Protein AF-A0A967X070-F1 (afdb_monomer)

Mean predicted aligned error: 6.68 Å

Structure (mmCIF, N/CA/C/O backbone):
data_AF-A0A967X070-F1
#
_entry.id   AF-A0A967X070-F1
#
loop_
_atom_site.group_PDB
_atom_site.id
_atom_site.type_symbol
_atom_site.label_atom_id
_atom_site.label_alt_id
_atom_site.label_comp_id
_atom_site.label_asym_id
_atom_site.label_entity_id
_atom_site.label_seq_id
_atom_site.pdbx_PDB_ins_code
_atom_site.Cartn_x
_atom_site.Cartn_y
_atom_site.Cartn_z
_atom_site.occupancy
_atom_site.B_iso_or_equiv
_atom_site.auth_seq_id
_atom_site.auth_comp_id
_atom_site.auth_asym_id
_atom_site.auth_atom_id
_atom_site.pdbx_PDB_model_num
ATOM 1 N N . ARG A 1 1 ? 25.828 -14.343 7.510 1.00 71.69 1 ARG A N 1
ATOM 2 C CA . ARG A 1 1 ? 26.101 -13.332 8.565 1.00 71.69 1 ARG A CA 1
ATOM 3 C C . ARG A 1 1 ? 25.002 -12.279 8.487 1.00 71.69 1 ARG A C 1
ATOM 5 O O . ARG A 1 1 ? 24.742 -11.815 7.386 1.00 71.69 1 ARG A O 1
ATOM 12 N N . PHE A 1 2 ? 24.327 -11.962 9.593 1.00 73.06 2 PHE A N 1
ATOM 13 C CA . PHE A 1 2 ? 23.316 -10.899 9.627 1.00 73.06 2 PHE A CA 1
ATOM 14 C C . PHE A 1 2 ? 24.009 -9.535 9.532 1.00 73.06 2 PHE A C 1
ATOM 16 O O . PHE A 1 2 ? 24.945 -9.275 10.285 1.00 73.06 2 PHE A O 1
ATOM 23 N N . VAL A 1 3 ? 23.577 -8.695 8.590 1.00 82.00 3 VAL A N 1
ATOM 24 C CA . VAL A 1 3 ? 24.086 -7.329 8.420 1.00 82.00 3 VAL A CA 1
ATOM 25 C C . VAL A 1 3 ? 22.928 -6.373 8.726 1.00 82.00 3 VAL A C 1
ATOM 27 O O . VAL A 1 3 ? 22.071 -6.176 7.858 1.00 82.00 3 VAL A O 1
ATOM 30 N N . PRO A 1 4 ? 22.857 -5.805 9.946 1.00 74.19 4 PRO A N 1
ATOM 31 C CA . PRO A 1 4 ? 21.692 -5.048 10.415 1.00 74.19 4 PRO A CA 1
ATOM 32 C C . PRO A 1 4 ? 21.379 -3.802 9.579 1.00 74.19 4 PRO A C 1
ATOM 34 O O . PRO A 1 4 ? 20.219 -3.405 9.499 1.00 74.19 4 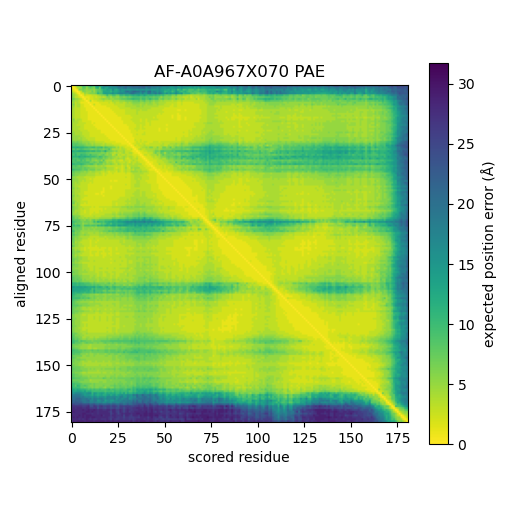PRO A O 1
ATOM 37 N N . ALA A 1 5 ? 22.387 -3.224 8.925 1.00 80.81 5 ALA A N 1
ATOM 38 C CA . ALA A 1 5 ? 22.253 -2.061 8.050 1.00 80.81 5 ALA A CA 1
ATOM 39 C C . ALA A 1 5 ? 22.157 -2.421 6.553 1.00 80.81 5 ALA A C 1
ATOM 41 O O . ALA A 1 5 ? 22.247 -1.541 5.702 1.00 80.81 5 ALA A O 1
ATOM 42 N N . SER A 1 6 ? 22.007 -3.706 6.205 1.00 87.38 6 SER A N 1
ATOM 43 C CA . SER A 1 6 ? 21.732 -4.080 4.812 1.00 87.38 6 SER A CA 1
ATOM 44 C C . SER A 1 6 ? 20.372 -3.526 4.376 1.00 87.38 6 SER A C 1
ATOM 46 O O . SER A 1 6 ? 19.473 -3.460 5.221 1.00 87.38 6 SER A O 1
ATOM 48 N N . PRO A 1 7 ? 20.180 -3.191 3.082 1.00 84.56 7 PRO A N 1
ATOM 49 C CA . PRO A 1 7 ? 18.892 -2.733 2.573 1.00 84.56 7 PRO A CA 1
ATOM 50 C C . PRO A 1 7 ? 17.761 -3.643 3.050 1.00 84.56 7 PRO A C 1
ATOM 52 O O . PRO A 1 7 ? 16.897 -3.195 3.791 1.00 84.56 7 PRO A O 1
ATOM 55 N N . MET A 1 8 ? 17.875 -4.952 2.802 1.00 87.69 8 MET A N 1
ATOM 56 C CA . MET A 1 8 ? 16.882 -5.953 3.205 1.00 87.69 8 MET A CA 1
ATOM 57 C C . MET A 1 8 ? 16.548 -5.941 4.711 1.00 87.69 8 MET A C 1
ATOM 59 O O . MET A 1 8 ? 15.384 -6.097 5.072 1.00 87.69 8 MET A O 1
ATOM 63 N N . SER A 1 9 ? 17.531 -5.715 5.592 1.00 90.56 9 SER A N 1
ATOM 64 C CA . SER A 1 9 ? 17.307 -5.602 7.042 1.00 90.56 9 SER A CA 1
ATOM 65 C C . SER A 1 9 ? 16.535 -4.330 7.417 1.00 90.56 9 SER A C 1
ATOM 67 O O . SER A 1 9 ? 15.669 -4.383 8.290 1.00 90.56 9 SER A O 1
ATOM 69 N N . LEU A 1 10 ? 16.774 -3.202 6.734 1.00 90.75 10 LEU A N 1
ATOM 70 C CA . LEU A 1 10 ? 16.017 -1.959 6.953 1.00 90.75 10 LEU A CA 1
ATOM 71 C C . LEU A 1 10 ? 14.523 -2.158 6.689 1.00 90.75 10 LEU A C 1
ATOM 73 O O . LEU A 1 10 ? 13.701 -1.731 7.499 1.00 90.75 10 LEU A O 1
ATOM 77 N N . GLY A 1 11 ? 14.175 -2.866 5.611 1.00 91.19 11 GLY A N 1
ATOM 78 C CA . GLY A 1 11 ? 12.788 -3.230 5.316 1.00 91.19 11 GLY A CA 1
ATOM 79 C C . GLY A 1 11 ? 12.117 -3.984 6.460 1.00 91.19 11 GLY A C 1
ATOM 80 O O . GLY A 1 11 ? 11.010 -3.639 6.866 1.00 91.19 11 GLY A O 1
ATOM 81 N N . THR A 1 12 ? 12.816 -4.966 7.032 1.00 92.56 12 THR A N 1
ATOM 82 C CA . THR A 1 12 ? 12.330 -5.743 8.179 1.00 92.56 12 THR A CA 1
ATOM 83 C C . THR A 1 12 ? 12.098 -4.868 9.408 1.00 92.56 12 THR A C 1
ATOM 85 O O . THR A 1 12 ? 11.055 -4.988 10.047 1.00 92.56 12 THR A O 1
ATOM 88 N N . TRP A 1 13 ? 13.018 -3.954 9.731 1.00 93.56 13 TRP A N 1
ATOM 89 C CA . TRP A 1 13 ? 12.842 -3.032 10.860 1.00 93.56 13 TRP A CA 1
ATOM 90 C C . TRP A 1 13 ? 11.633 -2.117 10.676 1.00 93.56 13 TRP A C 1
ATOM 92 O O . TRP A 1 13 ? 10.820 -1.993 11.593 1.00 93.56 13 TRP A O 1
ATOM 102 N N . ILE A 1 14 ? 11.479 -1.526 9.487 1.00 94.31 14 ILE A N 1
ATOM 103 C CA . ILE A 1 14 ? 10.324 -0.678 9.161 1.00 94.31 14 ILE A CA 1
ATOM 104 C C . ILE A 1 14 ? 9.029 -1.485 9.314 1.00 94.31 14 ILE A C 1
ATOM 106 O O . ILE A 1 14 ? 8.092 -1.018 9.959 1.00 94.31 14 ILE A O 1
ATOM 110 N N . LEU A 1 15 ? 8.992 -2.710 8.781 1.00 94.44 15 LEU A N 1
ATOM 111 C CA . LEU A 1 15 ? 7.817 -3.580 8.814 1.00 94.44 15 LEU A CA 1
ATOM 112 C C . LEU A 1 15 ? 7.446 -3.997 10.243 1.00 94.44 15 LEU A C 1
ATOM 114 O O . LEU A 1 15 ? 6.273 -3.933 10.601 1.00 94.44 15 LEU A O 1
ATOM 118 N N . ILE A 1 16 ? 8.419 -4.366 11.082 1.00 95.69 16 ILE A N 1
ATOM 119 C CA . ILE A 1 16 ? 8.174 -4.738 12.486 1.00 95.69 16 ILE A CA 1
ATOM 120 C C . ILE A 1 16 ? 7.581 -3.559 13.260 1.00 95.69 16 ILE A C 1
ATOM 122 O O . ILE A 1 16 ? 6.553 -3.710 13.923 1.00 95.69 16 ILE A O 1
ATOM 126 N N . VAL A 1 17 ? 8.194 -2.376 13.162 1.00 95.75 17 VAL A N 1
ATOM 127 C CA . VAL A 1 17 ? 7.711 -1.184 13.878 1.00 95.75 17 VAL A CA 1
ATOM 128 C C . VAL A 1 17 ? 6.332 -0.771 13.363 1.00 95.75 17 VAL A C 1
ATOM 130 O O . VAL A 1 17 ? 5.453 -0.431 14.160 1.00 95.75 17 VAL A O 1
ATOM 133 N N . TRP A 1 18 ? 6.109 -0.855 12.049 1.00 96.50 18 TRP A N 1
ATOM 134 C CA . TRP A 1 18 ? 4.807 -0.611 11.433 1.00 96.50 18 TRP A CA 1
ATOM 135 C C . TRP A 1 18 ? 3.741 -1.584 11.951 1.00 96.50 18 TRP A C 1
ATOM 137 O O . TRP A 1 18 ? 2.681 -1.144 12.390 1.00 96.50 18 TRP A O 1
ATOM 147 N N . ALA A 1 19 ? 4.032 -2.887 11.990 1.00 96.50 19 ALA A N 1
ATOM 148 C CA . ALA A 1 19 ? 3.090 -3.915 12.430 1.00 96.50 19 ALA A CA 1
ATOM 149 C C . ALA A 1 19 ? 2.714 -3.759 13.910 1.00 96.50 19 ALA A C 1
ATOM 151 O O . ALA A 1 19 ? 1.531 -3.786 14.254 1.00 96.50 19 ALA A O 1
ATOM 152 N N . ILE A 1 20 ? 3.700 -3.527 14.784 1.00 95.88 20 ILE A N 1
ATOM 153 C CA . ILE A 1 20 ? 3.457 -3.266 16.211 1.00 95.88 20 ILE A CA 1
ATOM 154 C C . ILE A 1 20 ? 2.589 -2.014 16.379 1.00 95.88 20 ILE A C 1
ATOM 156 O O . ILE A 1 20 ? 1.612 -2.032 17.128 1.00 95.88 20 ILE A O 1
ATOM 160 N N . SER A 1 21 ? 2.903 -0.944 15.643 1.00 95.12 21 SER A N 1
ATOM 161 C CA . SER A 1 21 ? 2.141 0.308 15.685 1.00 95.12 21 SER A CA 1
ATOM 162 C C . SER A 1 21 ? 0.703 0.126 15.187 1.00 95.12 21 SER A C 1
ATOM 164 O O . SER A 1 21 ? -0.221 0.681 15.779 1.00 95.12 21 SER A O 1
ATOM 166 N N . ALA A 1 22 ? 0.490 -0.683 14.143 1.00 95.50 22 ALA A N 1
ATOM 167 C CA . ALA A 1 22 ? -0.834 -1.000 13.615 1.00 95.50 22 ALA A CA 1
ATOM 168 C C . ALA A 1 22 ? -1.678 -1.776 14.637 1.00 95.50 22 ALA A C 1
ATOM 170 O O . ALA A 1 22 ? -2.817 -1.394 14.911 1.00 95.50 22 ALA A O 1
ATOM 171 N N . VAL A 1 23 ? -1.108 -2.815 15.259 1.00 95.69 23 VAL A N 1
ATOM 172 C CA . VAL A 1 23 ? -1.782 -3.594 16.312 1.00 95.69 23 VAL A CA 1
ATOM 173 C C . VAL A 1 23 ? -2.115 -2.711 17.513 1.00 95.69 23 VAL A C 1
ATOM 175 O O . VAL A 1 23 ? -3.239 -2.755 18.015 1.00 95.69 23 VAL A O 1
ATOM 178 N N . ALA A 1 24 ? -1.182 -1.861 17.943 1.00 94.56 24 ALA A N 1
ATOM 179 C CA . ALA A 1 24 ? -1.418 -0.913 19.026 1.00 94.56 24 ALA A CA 1
ATOM 180 C C . ALA A 1 24 ? -2.546 0.075 18.684 1.00 94.56 24 ALA A C 1
ATOM 182 O O . ALA A 1 24 ? -3.419 0.320 19.516 1.00 94.56 24 ALA A O 1
ATOM 183 N N . LEU A 1 25 ? -2.596 0.594 17.453 1.00 95.25 25 LEU A N 1
ATOM 184 C CA . LEU A 1 25 ? -3.659 1.502 17.016 1.00 95.25 25 LEU A CA 1
ATOM 185 C C . LEU A 1 25 ? -5.035 0.818 17.016 1.00 95.25 25 LEU A C 1
ATOM 187 O O . LEU A 1 25 ? -6.015 1.418 17.464 1.00 95.25 25 LEU A O 1
ATOM 191 N N . ILE A 1 26 ? -5.106 -0.440 16.569 1.00 94.50 26 ILE A N 1
ATOM 192 C CA . ILE A 1 26 ? -6.330 -1.254 16.618 1.00 94.50 26 ILE A CA 1
ATOM 193 C C . ILE A 1 26 ? -6.759 -1.486 18.073 1.00 94.50 26 ILE A C 1
ATOM 195 O O . ILE A 1 26 ? -7.928 -1.291 18.403 1.00 94.50 26 ILE A O 1
ATOM 199 N N . ALA A 1 27 ? -5.827 -1.836 18.963 1.00 93.69 27 ALA A N 1
ATOM 200 C CA . ALA A 1 27 ? -6.116 -2.036 20.382 1.00 93.69 27 ALA A CA 1
ATOM 201 C C . ALA A 1 27 ? -6.645 -0.755 21.053 1.00 93.69 27 ALA A C 1
ATOM 203 O O . ALA A 1 27 ? -7.615 -0.810 21.810 1.00 93.69 27 ALA A O 1
ATOM 204 N N . LEU A 1 28 ? -6.071 0.412 20.731 1.00 93.88 28 LEU A N 1
ATOM 205 C CA . LEU A 1 28 ? -6.563 1.709 21.211 1.00 93.88 28 LEU A CA 1
ATOM 206 C C . LEU A 1 28 ? -7.955 2.041 20.657 1.00 93.88 28 LEU A C 1
ATOM 208 O O . LEU A 1 28 ? -8.794 2.561 21.390 1.00 93.88 28 LEU A O 1
ATOM 212 N N . TRP A 1 29 ? -8.230 1.714 19.391 1.00 93.31 29 TRP A N 1
ATOM 213 C CA . TRP A 1 29 ? -9.564 1.874 18.802 1.00 93.31 29 TRP A CA 1
ATOM 214 C C . TRP A 1 29 ? -10.613 0.977 19.485 1.00 93.31 29 TRP A C 1
ATOM 216 O O . TRP A 1 29 ? -11.728 1.426 19.757 1.00 93.31 29 TRP A O 1
ATOM 226 N N . LEU A 1 30 ? -10.256 -0.264 19.837 1.00 93.00 30 LEU A N 1
ATOM 227 C CA . LEU A 1 30 ? -11.126 -1.177 20.592 1.00 93.00 30 LEU A CA 1
ATOM 228 C C . LEU A 1 30 ? -11.352 -0.705 22.037 1.00 93.00 30 LEU A C 1
ATOM 230 O O . LEU A 1 30 ? -12.468 -0.812 22.551 1.00 93.00 30 LEU A O 1
ATOM 234 N N . ALA A 1 31 ? -10.321 -0.147 22.678 1.00 91.44 31 ALA A N 1
ATOM 235 C CA . ALA A 1 31 ? -10.423 0.454 24.009 1.00 91.44 31 ALA A CA 1
ATOM 236 C C . ALA A 1 31 ? -11.392 1.646 24.023 1.00 91.44 31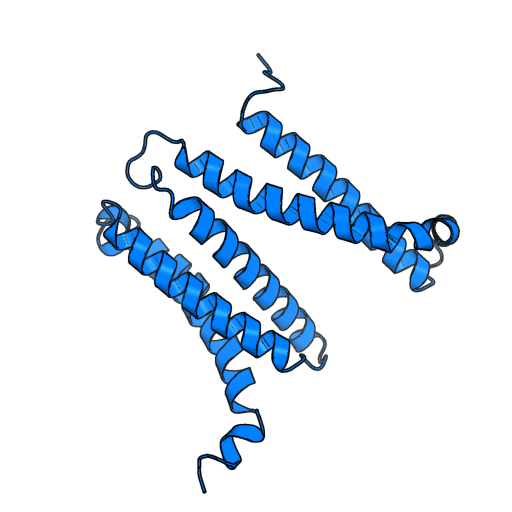 ALA A C 1
ATOM 238 O O . ALA A 1 31 ? -12.228 1.769 24.921 1.00 91.44 31 ALA A O 1
ATOM 239 N N . GLU A 1 32 ? -11.306 2.509 23.008 1.00 90.62 32 GLU A N 1
ATOM 240 C CA . GLU A 1 32 ? -12.211 3.645 22.817 1.00 90.62 32 GLU A CA 1
ATOM 241 C C . GLU A 1 32 ? -13.653 3.186 22.557 1.00 90.62 32 GLU A C 1
ATOM 243 O O . GLU A 1 32 ? -14.587 3.747 23.128 1.00 90.62 32 GLU A O 1
ATOM 248 N N . SER A 1 33 ? -13.824 2.105 21.789 1.00 89.75 33 SER A N 1
ATOM 249 C CA . SER A 1 33 ? -15.126 1.495 21.476 1.00 89.75 33 SER A CA 1
ATOM 250 C C . SER A 1 33 ? -15.788 0.780 22.668 1.00 89.75 33 SER A C 1
ATOM 252 O O . SER A 1 33 ? -16.916 0.309 22.551 1.00 89.75 33 SER A O 1
ATOM 254 N N . GLY A 1 34 ? -15.114 0.695 23.823 1.00 88.06 34 GLY A N 1
ATOM 255 C CA . GLY A 1 34 ? -15.682 0.171 25.070 1.00 88.06 34 GLY A CA 1
ATOM 256 C C . GLY A 1 34 ? -15.536 -1.340 25.282 1.00 88.06 34 GLY A C 1
ATOM 257 O O . GLY A 1 34 ? -16.174 -1.887 26.184 1.00 88.06 34 GLY A O 1
ATOM 258 N N . VAL A 1 35 ? -14.691 -2.024 24.502 1.00 89.25 35 VAL A N 1
ATOM 259 C CA . VAL A 1 35 ? -14.473 -3.475 24.634 1.00 89.25 35 VAL A CA 1
ATOM 260 C C . VAL A 1 35 ? -13.832 -3.799 26.000 1.00 89.25 35 VAL A C 1
ATOM 262 O O . VAL A 1 35 ? -12.767 -3.257 26.308 1.00 89.25 35 VAL A O 1
ATOM 265 N N . PRO A 1 36 ? -14.418 -4.694 26.830 1.00 86.69 36 PRO A N 1
ATOM 266 C CA . PRO A 1 36 ? -13.996 -4.899 28.221 1.00 86.69 36 PRO A CA 1
ATOM 267 C C . PRO A 1 36 ? -12.525 -5.282 28.404 1.00 86.69 36 PRO A C 1
ATOM 269 O O . PRO A 1 36 ? -11.877 -4.776 29.317 1.00 86.69 36 PRO A O 1
ATOM 272 N N . VAL A 1 37 ? -11.998 -6.124 27.510 1.00 90.06 37 VAL A N 1
ATOM 273 C CA . VAL A 1 37 ? -10.610 -6.620 27.540 1.00 90.06 37 VAL A CA 1
ATOM 274 C C . VAL A 1 37 ? -9.588 -5.484 27.397 1.00 90.06 37 VAL A C 1
ATOM 276 O O . VAL A 1 37 ? -8.491 -5.570 27.939 1.00 90.06 37 VAL A O 1
ATOM 279 N N . PHE A 1 38 ? -9.952 -4.382 26.735 1.00 89.31 38 PHE A N 1
ATOM 280 C CA . PHE A 1 38 ? -9.043 -3.269 26.445 1.00 89.31 38 PHE A CA 1
ATOM 281 C C . PHE A 1 38 ? -9.248 -2.047 27.353 1.00 89.31 38 PHE A C 1
ATOM 283 O O . PHE A 1 38 ? -8.634 -1.004 27.129 1.00 89.31 38 PHE A O 1
ATOM 290 N N . LYS A 1 39 ? -10.062 -2.155 28.415 1.00 85.50 39 LYS A N 1
ATOM 291 C CA . LYS A 1 39 ? -10.344 -1.040 29.341 1.00 85.50 39 LYS A CA 1
ATOM 292 C C . LYS A 1 39 ? -9.083 -0.424 29.956 1.00 85.50 39 LYS A C 1
ATOM 294 O O . LYS A 1 39 ? -9.045 0.789 30.144 1.00 85.50 39 LYS A O 1
ATOM 299 N N . LEU A 1 40 ? -8.049 -1.227 30.221 1.00 88.31 40 LEU A N 1
ATOM 300 C CA . LEU A 1 40 ? -6.781 -0.748 30.786 1.00 88.31 40 LEU A CA 1
ATOM 301 C C . LEU A 1 40 ? -6.042 0.219 29.840 1.00 88.31 40 LEU A C 1
ATOM 303 O O . LEU A 1 40 ? -5.354 1.125 30.297 1.00 88.31 40 LEU A O 1
ATOM 307 N N . LEU A 1 41 ? -6.232 0.082 28.523 1.00 89.56 41 LEU A N 1
ATOM 308 C CA . LEU A 1 41 ? -5.590 0.931 27.515 1.00 89.56 41 LEU A CA 1
ATOM 309 C C . LEU A 1 41 ? -6.305 2.272 27.309 1.00 89.56 41 LEU A C 1
ATOM 311 O O . LEU A 1 41 ? -5.818 3.119 26.561 1.00 89.56 41 LEU A O 1
ATOM 315 N N . ARG A 1 42 ? -7.445 2.507 27.972 1.00 86.12 42 ARG A N 1
ATOM 316 C CA . ARG A 1 42 ? -8.245 3.727 27.784 1.00 86.12 42 ARG A CA 1
ATOM 317 C C . ARG A 1 42 ? -7.472 5.001 28.144 1.00 86.12 42 ARG A C 1
ATOM 319 O O . ARG A 1 42 ? -7.656 6.023 27.494 1.00 86.12 42 ARG A O 1
ATOM 326 N N . GLY A 1 43 ? -6.559 4.920 29.116 1.00 88.69 43 GLY A N 1
ATOM 327 C CA . GLY A 1 43 ? -5.661 6.025 29.477 1.00 88.69 43 GLY A CA 1
ATOM 328 C C . GLY A 1 43 ? -4.664 6.411 28.375 1.00 88.69 43 GLY A C 1
ATOM 329 O O . GLY A 1 43 ? -4.165 7.531 28.373 1.00 88.69 43 GLY A O 1
ATOM 330 N N . LEU A 1 44 ? -4.409 5.522 27.409 1.00 90.44 44 LEU A N 1
ATOM 331 C CA . LEU A 1 44 ? -3.487 5.739 26.288 1.00 90.44 44 LEU A CA 1
ATOM 332 C C . LEU A 1 44 ? -4.191 6.223 25.009 1.00 90.44 44 LEU A C 1
ATOM 334 O O . LEU A 1 44 ? -3.526 6.540 24.023 1.00 90.44 44 LEU A O 1
ATOM 338 N N . VAL A 1 45 ? -5.524 6.342 25.013 1.00 88.50 45 VAL A N 1
ATOM 339 C CA . VAL A 1 45 ? -6.308 6.873 23.881 1.00 88.50 45 VAL A CA 1
ATOM 340 C C . VAL A 1 45 ? -5.821 8.251 23.396 1.00 88.50 45 VAL A C 1
ATOM 342 O O . VAL A 1 45 ? -5.791 8.443 22.180 1.00 88.50 45 VAL A O 1
ATOM 345 N N . PRO A 1 46 ? -5.346 9.189 24.247 1.00 91.50 46 PRO A N 1
ATOM 346 C CA . PRO A 1 46 ? -4.785 10.456 23.766 1.00 91.50 46 PRO A CA 1
ATOM 347 C C . PRO A 1 46 ? -3.588 10.289 22.811 1.00 91.50 46 PRO A C 1
ATOM 349 O O . PRO A 1 46 ? -3.401 11.098 21.902 1.00 91.50 46 PRO A O 1
ATOM 352 N N . VAL A 1 47 ? -2.808 9.210 22.959 1.00 92.44 47 VAL A N 1
ATOM 353 C CA . VAL A 1 47 ? -1.628 8.912 22.122 1.00 92.44 47 VAL A CA 1
ATOM 354 C C . VAL A 1 47 ? -2.027 8.389 20.738 1.00 92.44 47 VAL A C 1
ATOM 356 O O . VAL A 1 47 ? -1.245 8.485 19.792 1.00 92.44 47 VAL A O 1
ATOM 359 N N . LYS A 1 48 ? -3.267 7.907 20.568 1.00 92.88 48 LYS A N 1
ATOM 360 C CA . LYS A 1 48 ? -3.789 7.342 19.311 1.00 92.88 48 LYS A CA 1
ATOM 361 C C . LYS A 1 48 ? -3.528 8.244 18.104 1.00 92.88 48 LYS A C 1
ATOM 363 O O . LYS A 1 48 ? -3.158 7.747 17.046 1.00 92.88 48 LYS A O 1
ATOM 368 N N . ARG A 1 49 ? -3.691 9.567 18.249 1.00 93.12 49 ARG A N 1
ATOM 369 C CA . ARG A 1 49 ? -3.471 10.521 17.147 1.00 93.12 49 ARG A CA 1
ATOM 370 C C . ARG A 1 49 ? -2.005 10.582 16.721 1.00 93.12 49 ARG A C 1
ATOM 372 O O . ARG A 1 49 ? -1.728 10.608 15.528 1.00 93.12 49 ARG A O 1
ATOM 379 N N . VAL A 1 50 ? -1.081 10.591 17.680 1.00 94.38 50 VAL A N 1
ATOM 380 C CA . VAL A 1 50 ? 0.364 10.579 17.404 1.00 94.38 50 VAL A CA 1
ATOM 381 C C . VAL A 1 50 ? 0.752 9.257 16.747 1.00 94.38 50 VAL A C 1
ATOM 383 O O . VAL A 1 50 ? 1.418 9.254 15.716 1.00 94.38 50 VAL A O 1
ATOM 386 N N . LEU A 1 51 ? 0.255 8.140 17.284 1.00 94.88 51 LEU A N 1
ATOM 387 C CA . LEU A 1 51 ? 0.501 6.811 16.732 1.00 94.88 51 LEU A CA 1
ATOM 388 C C . LEU A 1 51 ? -0.031 6.667 15.298 1.00 94.88 51 LEU A C 1
ATOM 390 O O . LEU A 1 51 ? 0.641 6.076 14.461 1.00 94.88 51 LEU A O 1
ATOM 394 N N . ALA A 1 52 ? -1.194 7.247 14.990 1.00 95.50 52 ALA A N 1
ATOM 395 C CA . ALA A 1 52 ? -1.748 7.251 13.637 1.00 95.50 52 ALA A CA 1
ATOM 396 C C . ALA A 1 52 ? -0.844 7.995 12.638 1.00 95.50 52 ALA A C 1
ATOM 398 O O . ALA A 1 52 ? -0.644 7.514 11.526 1.00 95.50 52 ALA A O 1
ATOM 399 N N . TRP A 1 53 ? -0.254 9.129 13.035 1.00 96.00 53 TRP A N 1
ATOM 400 C CA . TRP A 1 53 ? 0.709 9.849 12.194 1.00 96.00 53 TRP A CA 1
ATOM 401 C C . TRP A 1 53 ? 2.009 9.074 11.998 1.00 96.00 53 TRP A C 1
ATOM 403 O O . TRP A 1 53 ? 2.508 8.998 10.877 1.00 96.00 53 TRP A O 1
ATOM 413 N N . ILE A 1 54 ? 2.528 8.454 13.060 1.00 94.06 54 ILE A N 1
ATOM 414 C CA . ILE A 1 54 ? 3.699 7.572 12.967 1.00 94.06 54 ILE A CA 1
ATOM 415 C C . ILE A 1 54 ? 3.412 6.430 11.988 1.00 94.06 54 ILE A C 1
ATOM 417 O O . ILE A 1 54 ? 4.206 6.173 11.088 1.00 94.06 54 ILE A O 1
ATOM 421 N N . LEU A 1 55 ? 2.252 5.784 12.114 1.00 95.75 55 LEU A N 1
ATOM 422 C CA . LEU A 1 55 ? 1.856 4.687 11.240 1.00 95.75 55 LEU A CA 1
ATOM 423 C C . LEU A 1 55 ? 1.670 5.138 9.789 1.00 95.75 55 LEU A C 1
ATOM 425 O O . LEU A 1 55 ? 2.043 4.407 8.874 1.00 95.75 55 LEU A O 1
ATOM 429 N N . PHE A 1 56 ? 1.136 6.337 9.562 1.00 95.62 56 PHE A N 1
ATOM 430 C CA . PHE A 1 56 ? 1.037 6.923 8.227 1.00 95.62 56 PHE A CA 1
ATOM 431 C C . PHE A 1 56 ? 2.425 7.099 7.592 1.00 95.62 56 PHE A C 1
ATOM 433 O O . PHE A 1 56 ? 2.652 6.627 6.478 1.00 95.62 56 PHE A O 1
ATOM 440 N N . LEU A 1 57 ? 3.375 7.693 8.322 1.00 96.12 57 LEU A N 1
ATOM 441 C CA . LEU A 1 57 ? 4.750 7.874 7.844 1.00 96.12 57 LEU A CA 1
ATOM 442 C C . LEU A 1 57 ? 5.450 6.534 7.591 1.00 96.12 57 LEU A C 1
ATOM 444 O O . LEU A 1 57 ? 6.089 6.360 6.555 1.00 96.12 57 LEU A O 1
ATOM 448 N N . LEU A 1 58 ? 5.289 5.567 8.498 1.00 95.69 58 LEU A N 1
ATOM 449 C CA . LEU A 1 58 ? 5.843 4.223 8.332 1.00 95.69 58 LEU A CA 1
ATOM 450 C C . LEU A 1 58 ? 5.221 3.489 7.141 1.00 95.69 58 LEU A C 1
ATOM 452 O O . LEU A 1 58 ? 5.944 2.807 6.425 1.00 95.69 58 LEU A O 1
ATOM 456 N N . SER A 1 59 ? 3.917 3.653 6.894 1.00 95.44 59 SER A N 1
ATOM 457 C CA . SER A 1 59 ? 3.245 3.088 5.715 1.00 95.44 59 SER A CA 1
ATOM 458 C C . SER A 1 59 ? 3.861 3.636 4.432 1.00 95.44 59 SER A C 1
ATOM 460 O O . SER A 1 59 ? 4.246 2.857 3.565 1.00 95.44 59 SER A O 1
ATOM 462 N N . ALA A 1 60 ? 4.007 4.963 4.337 1.00 95.06 60 ALA A N 1
ATOM 463 C CA . ALA A 1 60 ? 4.602 5.625 3.177 1.00 95.06 60 ALA A CA 1
ATOM 464 C C . ALA A 1 60 ? 6.054 5.177 2.949 1.00 95.06 60 ALA A C 1
ATOM 466 O O . ALA A 1 60 ? 6.447 4.880 1.817 1.00 95.06 60 ALA A O 1
ATOM 467 N N . LEU A 1 61 ? 6.836 5.067 4.027 1.00 94.56 61 LEU A N 1
ATOM 468 C CA . LEU A 1 61 ? 8.208 4.580 3.961 1.00 94.56 61 LEU A CA 1
ATOM 469 C C . LEU A 1 61 ? 8.261 3.117 3.506 1.00 94.56 61 LEU A C 1
ATOM 471 O O . LEU A 1 61 ? 9.057 2.797 2.633 1.00 94.56 61 LEU A O 1
ATOM 475 N N . LEU A 1 62 ? 7.403 2.247 4.046 1.00 94.69 62 LEU A N 1
ATOM 476 C CA . LEU A 1 62 ? 7.382 0.813 3.750 1.00 94.69 62 LEU A CA 1
ATOM 477 C C . LEU A 1 62 ? 7.027 0.521 2.284 1.00 94.69 62 LEU A C 1
ATOM 479 O O . LEU A 1 62 ? 7.737 -0.243 1.623 1.00 94.69 62 LEU A O 1
ATOM 483 N N . ILE A 1 63 ? 5.965 1.142 1.757 1.00 94.25 63 ILE A N 1
ATOM 484 C CA . ILE A 1 63 ? 5.545 0.934 0.358 1.00 94.25 63 ILE A CA 1
ATOM 485 C C . ILE A 1 63 ? 6.602 1.461 -0.620 1.00 94.25 63 ILE A C 1
ATOM 487 O O . ILE A 1 63 ? 6.954 0.775 -1.579 1.00 94.25 63 ILE A O 1
ATOM 491 N N . THR A 1 64 ? 7.188 2.628 -0.326 1.00 94.25 64 THR A N 1
ATOM 492 C CA . THR A 1 64 ? 8.225 3.239 -1.169 1.00 94.25 64 THR A CA 1
ATOM 493 C C . THR A 1 64 ? 9.510 2.422 -1.122 1.00 94.25 64 THR A C 1
ATOM 495 O O . THR A 1 64 ? 10.079 2.102 -2.162 1.00 94.25 64 THR A O 1
ATOM 498 N N . TYR A 1 65 ? 9.947 2.028 0.078 1.00 94.12 65 TYR A N 1
ATOM 499 C CA . TYR A 1 65 ? 11.136 1.204 0.288 1.00 94.12 65 TYR A CA 1
ATOM 500 C C . TYR A 1 65 ? 11.056 -0.107 -0.501 1.00 94.12 65 TYR A C 1
ATOM 502 O O . TYR A 1 65 ? 12.043 -0.510 -1.109 1.00 94.12 65 TYR A O 1
ATOM 510 N N . THR A 1 66 ? 9.883 -0.745 -0.537 1.00 91.88 66 THR A N 1
ATOM 511 C CA . THR A 1 66 ? 9.686 -2.005 -1.268 1.00 91.88 66 THR A CA 1
ATOM 512 C C . THR A 1 66 ? 9.961 -1.831 -2.762 1.00 91.88 66 THR A C 1
ATOM 514 O O . THR A 1 66 ? 10.727 -2.601 -3.345 1.00 91.88 66 THR A O 1
ATOM 517 N N . GLY A 1 67 ? 9.406 -0.785 -3.378 1.00 92.25 67 GLY A N 1
ATOM 518 C CA . GLY A 1 67 ? 9.663 -0.498 -4.786 1.00 92.25 67 GLY A CA 1
ATOM 519 C C . GLY A 1 67 ? 11.099 -0.031 -5.052 1.00 92.25 67 GLY A C 1
ATOM 520 O O . GLY A 1 67 ? 11.704 -0.442 -6.041 1.00 92.25 67 GLY A O 1
ATOM 521 N N . VAL A 1 68 ? 11.693 0.759 -4.146 1.00 93.62 68 VAL A N 1
ATOM 522 C CA . VAL A 1 68 ? 13.104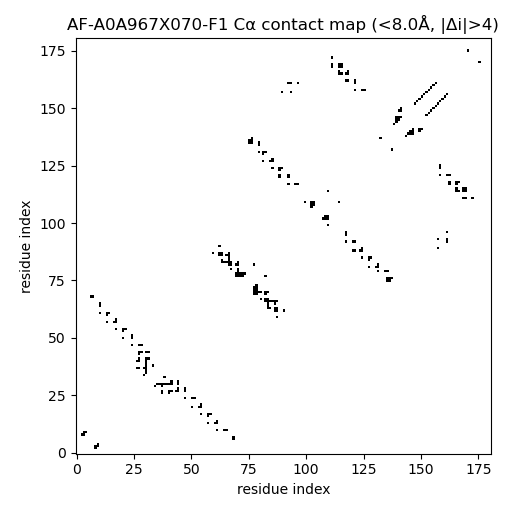 1.180 -4.250 1.00 93.62 68 VAL A CA 1
ATOM 523 C C . VAL A 1 68 ? 14.029 -0.028 -4.205 1.00 93.62 68 VAL A C 1
ATOM 525 O O . VAL A 1 68 ? 14.883 -0.165 -5.076 1.00 93.62 68 VAL A O 1
ATOM 528 N N . LEU A 1 69 ? 13.832 -0.942 -3.256 1.00 91.75 69 LEU A N 1
ATOM 529 C CA . LEU A 1 69 ? 14.637 -2.153 -3.132 1.00 91.75 69 LEU A CA 1
ATOM 530 C C . LEU A 1 69 ? 14.634 -2.959 -4.435 1.00 91.75 69 LEU A C 1
ATOM 532 O O . LEU A 1 69 ? 15.696 -3.336 -4.929 1.00 91.75 69 LEU A O 1
ATOM 536 N N . LEU A 1 70 ? 13.456 -3.164 -5.028 1.00 90.00 70 LEU A N 1
ATOM 537 C CA . LEU A 1 70 ? 13.331 -3.853 -6.311 1.00 90.00 70 LEU A CA 1
ATOM 538 C C . LEU A 1 70 ? 14.060 -3.103 -7.432 1.00 90.00 70 LEU A C 1
ATOM 540 O O . LEU A 1 70 ? 14.769 -3.740 -8.213 1.00 90.00 70 LEU A O 1
ATOM 544 N N . SER A 1 71 ? 13.977 -1.769 -7.454 1.00 90.94 71 SER A N 1
ATOM 545 C CA . SER A 1 71 ? 14.645 -0.944 -8.470 1.00 90.94 71 SER A CA 1
ATOM 546 C C . SER A 1 71 ? 16.172 -0.992 -8.445 1.00 90.94 71 SER A C 1
ATOM 548 O O . SER A 1 71 ? 16.817 -0.766 -9.466 1.00 90.94 71 SER A O 1
ATOM 550 N N . THR A 1 72 ? 16.766 -1.357 -7.306 1.00 88.75 72 THR A N 1
ATOM 551 C CA . THR A 1 72 ? 18.225 -1.530 -7.183 1.00 88.75 72 THR A CA 1
ATOM 552 C C . THR A 1 72 ? 18.746 -2.861 -7.736 1.00 88.75 72 THR A C 1
ATOM 554 O O . THR A 1 72 ? 19.953 -3.099 -7.745 1.00 88.75 72 THR A O 1
ATOM 557 N N . THR A 1 73 ? 17.862 -3.742 -8.210 1.00 85.31 73 THR A N 1
ATOM 558 C CA . THR A 1 73 ? 18.250 -5.044 -8.765 1.00 85.31 73 THR A CA 1
ATOM 559 C C . THR A 1 73 ? 18.834 -4.892 -10.172 1.00 85.31 73 THR A C 1
ATOM 561 O O . THR A 1 73 ? 18.323 -4.132 -10.986 1.00 85.31 73 THR A O 1
ATOM 564 N N . SER A 1 74 ? 19.843 -5.696 -10.521 1.00 82.12 74 SER A N 1
ATOM 565 C CA . SER A 1 74 ? 20.514 -5.674 -11.839 1.00 82.12 74 SER A CA 1
ATOM 566 C C . SER A 1 74 ? 19.684 -6.222 -13.011 1.00 82.12 74 SER A C 1
ATOM 568 O O . SER A 1 74 ? 20.210 -6.439 -14.098 1.00 82.12 74 SER A O 1
ATOM 570 N N . ARG A 1 75 ? 18.401 -6.524 -12.804 1.00 86.19 75 ARG A N 1
ATOM 571 C CA . ARG A 1 75 ? 17.513 -7.043 -13.848 1.00 86.19 75 ARG A CA 1
ATOM 572 C C . ARG A 1 75 ? 16.869 -5.860 -14.568 1.00 86.19 75 ARG A C 1
ATOM 574 O O . ARG A 1 75 ? 16.204 -5.057 -13.923 1.00 86.19 75 ARG A O 1
ATOM 581 N N . GLU A 1 76 ? 16.997 -5.804 -15.890 1.00 84.50 76 GLU A N 1
ATOM 582 C CA . GLU A 1 76 ? 16.557 -4.666 -16.720 1.00 84.50 76 GLU A CA 1
ATOM 583 C C . GLU A 1 76 ? 15.079 -4.289 -16.535 1.00 84.50 76 GLU A C 1
ATOM 585 O O . GLU A 1 76 ? 14.744 -3.112 -16.527 1.00 84.50 76 GLU A O 1
ATOM 590 N N . LEU A 1 77 ? 14.198 -5.271 -16.304 1.00 88.06 77 LEU A N 1
ATOM 591 C CA . LEU A 1 77 ? 12.774 -5.016 -16.047 1.00 88.06 77 LEU A CA 1
ATOM 592 C C . LEU A 1 77 ? 12.527 -4.227 -14.750 1.00 88.06 77 LEU A C 1
ATOM 594 O O . LEU A 1 77 ? 11.542 -3.505 -14.631 1.00 88.06 77 LEU A O 1
ATOM 598 N N . TRP A 1 78 ? 13.400 -4.405 -13.761 1.00 88.31 78 TRP A N 1
ATOM 599 C CA . TRP A 1 78 ? 13.221 -3.857 -12.422 1.00 88.31 78 TRP A CA 1
ATOM 600 C C . TRP A 1 78 ? 14.004 -2.559 -12.240 1.00 88.31 78 TRP A C 1
ATOM 602 O O . TRP A 1 78 ? 13.583 -1.717 -11.457 1.00 88.31 78 TRP A O 1
ATOM 612 N N . SER A 1 79 ? 15.094 -2.363 -12.989 1.00 90.00 79 SER A N 1
ATOM 613 C CA . SER A 1 79 ? 16.008 -1.220 -12.873 1.00 90.00 79 SER A CA 1
ATOM 614 C C . SER A 1 79 ? 15.443 0.073 -13.486 1.00 90.00 79 SER A C 1
ATOM 616 O O . SER A 1 79 ? 15.958 0.614 -14.460 1.00 90.00 79 SER A O 1
ATOM 618 N N . THR A 1 80 ? 14.346 0.577 -12.919 1.00 92.44 80 THR A N 1
ATOM 619 C CA . THR A 1 80 ? 13.703 1.830 -13.332 1.00 92.44 80 THR A CA 1
ATOM 620 C C . THR A 1 80 ? 13.121 2.586 -12.141 1.00 92.44 80 THR A C 1
ATOM 622 O O . THR A 1 80 ? 12.573 2.001 -11.205 1.00 92.44 80 THR A O 1
ATOM 625 N N . VAL A 1 81 ? 13.190 3.919 -12.198 1.00 91.38 81 VAL A N 1
ATOM 626 C CA . VAL A 1 81 ? 12.619 4.824 -11.183 1.00 91.38 81 VAL A CA 1
ATOM 627 C C . VAL A 1 81 ? 11.086 4.788 -11.148 1.00 91.38 81 VAL A C 1
ATOM 629 O O . VAL A 1 81 ? 10.471 5.199 -10.166 1.00 91.38 81 VAL A O 1
ATOM 632 N N . LEU A 1 82 ? 10.452 4.261 -12.198 1.00 94.38 82 LEU A N 1
ATOM 633 C CA . LEU A 1 82 ? 8.997 4.127 -12.274 1.00 94.38 82 LEU A CA 1
ATOM 634 C C . LEU A 1 82 ? 8.462 2.996 -11.388 1.00 94.38 82 LEU A C 1
ATOM 636 O O . LEU A 1 82 ? 7.290 3.012 -11.022 1.00 94.38 82 LEU A O 1
ATOM 640 N N . LEU A 1 83 ? 9.307 2.039 -10.996 1.00 93.06 83 LEU A N 1
ATOM 641 C CA . LEU A 1 83 ? 8.884 0.890 -10.200 1.00 93.06 83 LEU A CA 1
ATOM 642 C C . LEU A 1 83 ? 8.483 1.280 -8.761 1.00 93.06 83 LEU A C 1
ATOM 644 O O . LEU A 1 83 ? 7.399 0.880 -8.334 1.00 93.06 83 LEU A O 1
ATOM 648 N N . PRO A 1 84 ? 9.244 2.121 -8.029 1.00 94.75 84 PRO A N 1
ATOM 649 C CA . PRO A 1 84 ? 8.771 2.730 -6.784 1.00 94.75 84 PRO A CA 1
ATOM 650 C C . PRO A 1 84 ? 7.443 3.477 -6.921 1.00 94.75 84 PRO A C 1
ATOM 652 O O . PRO A 1 84 ? 6.576 3.334 -6.063 1.00 94.75 84 PRO A O 1
ATOM 655 N N . VAL A 1 85 ? 7.265 4.240 -8.004 1.00 95.62 85 VAL A N 1
ATOM 656 C CA . VAL A 1 85 ? 6.033 5.006 -8.256 1.00 95.62 85 VAL A CA 1
ATOM 657 C C . VAL A 1 85 ? 4.841 4.065 -8.421 1.00 95.62 85 VAL A C 1
ATOM 659 O O . VAL A 1 85 ? 3.815 4.259 -7.771 1.00 95.62 85 VAL A O 1
ATOM 662 N N . LEU A 1 86 ? 4.997 3.008 -9.222 1.00 94.69 86 LEU A N 1
ATOM 663 C CA . LEU A 1 86 ? 3.978 1.977 -9.404 1.00 94.69 86 LEU A CA 1
ATOM 664 C C . LEU A 1 86 ? 3.630 1.259 -8.102 1.00 94.69 86 LEU A C 1
ATOM 666 O O . LEU A 1 86 ? 2.454 1.083 -7.803 1.00 94.69 86 LEU A O 1
ATOM 670 N N . PHE A 1 87 ? 4.629 0.898 -7.294 1.00 94.25 87 PHE A N 1
ATOM 671 C CA . PHE A 1 87 ? 4.395 0.264 -5.995 1.00 94.25 87 PHE A CA 1
ATOM 672 C C . PHE A 1 87 ? 3.573 1.150 -5.055 1.00 94.25 87 PHE A C 1
ATOM 674 O O . PHE A 1 87 ? 2.676 0.655 -4.376 1.00 94.25 87 PHE A O 1
ATOM 681 N N . VAL A 1 88 ? 3.858 2.454 -5.023 1.00 95.88 88 VAL A N 1
ATOM 682 C CA . VAL A 1 88 ? 3.112 3.412 -4.197 1.00 95.88 88 VAL A CA 1
ATOM 683 C C . VAL A 1 88 ? 1.673 3.549 -4.689 1.00 95.88 88 VAL A C 1
ATOM 685 O O . VAL A 1 88 ? 0.750 3.415 -3.887 1.00 95.88 88 VAL A O 1
ATOM 688 N N . LEU A 1 89 ? 1.476 3.794 -5.989 1.00 95.25 89 LEU A N 1
ATOM 689 C CA . LEU A 1 89 ? 0.143 3.970 -6.573 1.00 95.25 89 LEU A CA 1
ATOM 690 C C . LEU A 1 89 ? -0.718 2.721 -6.367 1.00 95.25 89 LEU A C 1
ATOM 692 O O . LEU A 1 89 ? -1.808 2.826 -5.806 1.00 95.25 89 LEU A O 1
ATOM 696 N N . SER A 1 90 ? -0.167 1.548 -6.679 1.00 93.44 90 SER A N 1
ATOM 697 C CA . SER A 1 90 ? -0.870 0.270 -6.564 1.00 93.44 90 SER A CA 1
ATOM 698 C C . SER A 1 90 ? -1.207 -0.097 -5.119 1.00 93.44 90 SER A C 1
ATOM 700 O O . SER A 1 90 ? -2.316 -0.552 -4.824 1.00 93.44 90 SER A O 1
ATOM 702 N N . ALA A 1 91 ? -0.297 0.160 -4.169 1.00 93.88 91 ALA A N 1
ATOM 703 C CA . ALA A 1 91 ? -0.561 -0.084 -2.751 1.00 93.88 91 ALA A CA 1
ATOM 704 C C . ALA A 1 91 ? -1.693 0.807 -2.217 1.00 93.88 91 ALA A C 1
ATOM 706 O O . ALA A 1 91 ? -2.558 0.330 -1.475 1.00 93.88 91 ALA A O 1
ATOM 707 N N . ILE A 1 92 ? -1.709 2.090 -2.599 1.00 93.69 92 ILE A N 1
ATOM 708 C CA . ILE A 1 92 ? -2.773 3.016 -2.195 1.00 93.69 92 ILE A CA 1
ATOM 709 C C . ILE A 1 92 ? -4.091 2.613 -2.859 1.00 93.69 92 ILE A C 1
ATOM 711 O O . ILE A 1 92 ? -5.099 2.517 -2.153 1.00 93.69 92 ILE A O 1
ATOM 715 N N . SER A 1 93 ? -4.092 2.332 -4.167 1.00 91.25 93 SER A N 1
ATOM 716 C CA . SER A 1 93 ? -5.311 1.947 -4.880 1.00 91.25 93 SER A CA 1
ATOM 717 C C . SER A 1 93 ? -5.915 0.665 -4.309 1.00 91.25 93 SER A C 1
ATOM 719 O O . SER A 1 93 ? -7.076 0.651 -3.892 1.00 91.25 93 SER A O 1
ATOM 721 N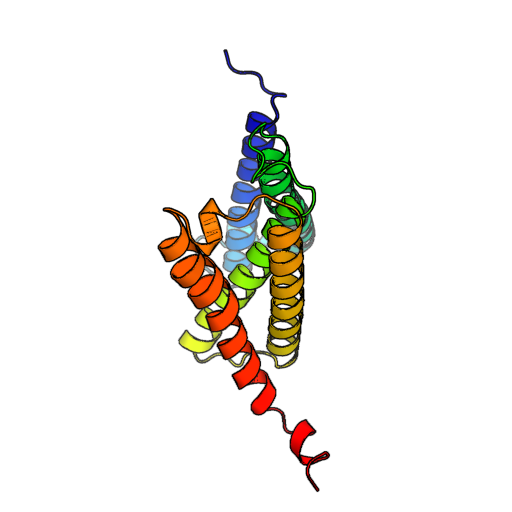 N . THR A 1 94 ? -5.103 -0.382 -4.139 1.00 89.44 94 THR A N 1
ATOM 722 C CA . THR A 1 94 ? -5.542 -1.657 -3.554 1.00 89.44 94 THR A CA 1
ATOM 723 C C . THR A 1 94 ? -6.076 -1.472 -2.131 1.00 89.44 94 THR A C 1
ATOM 725 O O . THR A 1 94 ? -7.126 -2.016 -1.783 1.00 89.44 94 THR A O 1
ATOM 728 N N . GLY A 1 95 ? -5.403 -0.671 -1.296 1.00 90.62 95 GLY A N 1
ATOM 729 C CA . GLY A 1 95 ? -5.858 -0.378 0.067 1.00 90.62 95 GLY A CA 1
ATOM 730 C C . GLY A 1 95 ? -7.194 0.374 0.106 1.00 90.62 95 GLY A C 1
ATOM 731 O O . GLY A 1 95 ? -8.071 0.070 0.926 1.00 90.62 95 GLY A O 1
ATOM 732 N N . MET A 1 96 ? -7.390 1.324 -0.811 1.00 88.94 96 MET A N 1
ATOM 733 C CA . MET A 1 96 ? -8.660 2.029 -0.973 1.00 88.94 96 MET A CA 1
ATOM 734 C C . MET A 1 96 ? -9.758 1.091 -1.471 1.00 88.94 96 MET A C 1
ATOM 736 O O . MET A 1 96 ? -10.823 1.041 -0.856 1.00 88.94 96 MET A O 1
ATOM 740 N N . ALA A 1 97 ? -9.498 0.307 -2.517 1.00 85.88 97 ALA A N 1
ATOM 741 C CA . ALA A 1 97 ? -10.433 -0.672 -3.061 1.00 85.88 97 ALA A CA 1
ATOM 742 C C . ALA A 1 97 ? -10.865 -1.692 -1.997 1.00 85.88 97 ALA A C 1
ATOM 744 O O . ALA A 1 97 ? -12.059 -1.942 -1.841 1.00 85.88 97 ALA A O 1
ATOM 745 N N . ALA A 1 98 ? -9.931 -2.204 -1.190 1.00 86.81 98 ALA A N 1
ATOM 746 C CA . ALA A 1 98 ? -10.233 -3.102 -0.076 1.00 86.81 98 ALA A CA 1
ATOM 747 C C . ALA A 1 98 ? -11.123 -2.432 0.985 1.00 86.81 98 ALA A C 1
ATOM 749 O O . ALA A 1 98 ? -12.103 -3.021 1.441 1.00 86.81 98 ALA A O 1
ATOM 750 N N . THR A 1 99 ? -10.837 -1.178 1.347 1.00 87.62 99 THR A N 1
ATOM 751 C CA . THR A 1 99 ? -11.651 -0.421 2.315 1.00 87.62 99 THR A CA 1
ATOM 752 C C . THR A 1 99 ? -13.067 -0.173 1.788 1.00 87.62 99 THR A C 1
ATOM 754 O O . THR A 1 99 ? -14.043 -0.321 2.526 1.00 87.62 99 THR A O 1
ATOM 757 N N . LEU A 1 100 ? -13.193 0.167 0.503 1.00 84.19 100 LEU A N 1
ATOM 758 C CA . LEU A 1 100 ? -14.470 0.348 -0.186 1.00 84.19 100 LEU A CA 1
ATOM 759 C C . LEU A 1 100 ? -15.259 -0.961 -0.267 1.00 84.19 100 LEU A C 1
ATOM 761 O O . LEU A 1 100 ? -16.460 -0.976 0.010 1.00 84.19 100 LEU A O 1
ATOM 765 N N . LEU A 1 101 ? -14.591 -2.066 -0.589 1.00 82.94 101 LEU A N 1
ATOM 766 C CA . LEU A 1 101 ? -15.195 -3.392 -0.634 1.00 82.94 101 LEU A CA 1
ATOM 767 C C . LEU A 1 101 ? -15.732 -3.793 0.744 1.00 82.94 101 LEU A C 1
ATOM 769 O O . LEU A 1 101 ? -16.897 -4.146 0.873 1.00 82.94 101 LEU A O 1
ATOM 773 N N . VAL A 1 102 ? -14.935 -3.657 1.804 1.00 88.00 102 VAL A N 1
ATOM 774 C CA . VAL A 1 102 ? -15.391 -3.970 3.168 1.00 88.00 102 VAL A CA 1
ATOM 775 C C . VAL A 1 102 ? -16.548 -3.061 3.589 1.00 88.00 102 VAL A C 1
ATOM 777 O O . VAL A 1 102 ? -17.533 -3.539 4.151 1.00 88.00 102 VAL A O 1
ATOM 780 N N . ALA A 1 103 ? -16.482 -1.759 3.295 1.00 86.56 103 ALA A N 1
ATOM 781 C CA . ALA A 1 103 ? -17.570 -0.834 3.607 1.00 86.56 103 ALA A CA 1
ATOM 782 C C . ALA A 1 103 ? -18.874 -1.219 2.892 1.00 86.56 103 ALA A C 1
ATOM 784 O O . ALA A 1 103 ? -19.930 -1.231 3.524 1.00 86.56 103 ALA A O 1
ATOM 785 N N . THR A 1 104 ? -18.801 -1.573 1.607 1.00 82.94 104 THR A N 1
ATOM 786 C CA . THR A 1 104 ? -19.971 -1.981 0.814 1.00 82.94 104 THR A CA 1
ATOM 787 C C . THR A 1 104 ? -20.547 -3.319 1.272 1.00 82.94 104 THR A C 1
ATOM 789 O O . THR A 1 104 ? -21.763 -3.413 1.428 1.00 82.94 104 THR A O 1
ATOM 792 N N . LEU A 1 105 ? -19.708 -4.313 1.585 1.00 86.62 105 LEU A N 1
ATOM 793 C CA . LEU A 1 105 ? -20.141 -5.603 2.144 1.00 86.62 105 LEU A CA 1
ATOM 794 C C . LEU A 1 105 ? -20.839 -5.452 3.503 1.00 86.62 105 LEU A C 1
ATOM 796 O O . LEU A 1 105 ? -21.786 -6.174 3.797 1.00 86.62 105 LEU A O 1
ATOM 800 N N . LEU A 1 106 ? -20.413 -4.483 4.316 1.00 91.31 106 LEU A N 1
ATOM 801 C CA . LEU A 1 106 ? -21.056 -4.142 5.589 1.00 91.31 106 LEU A CA 1
ATOM 802 C C . LEU A 1 106 ? -22.274 -3.211 5.432 1.00 91.31 106 LEU A C 1
ATOM 804 O O . LEU A 1 106 ? -22.791 -2.713 6.433 1.00 91.31 106 LEU A O 1
ATOM 808 N N . GLY A 1 107 ? -22.709 -2.912 4.202 1.00 85.88 107 GLY A N 1
ATOM 809 C CA . GLY A 1 107 ? -23.835 -2.013 3.926 1.00 85.88 107 GLY A CA 1
ATOM 810 C C . GLY A 1 107 ? -23.591 -0.552 4.330 1.00 85.88 107 GLY A C 1
ATOM 811 O O . GLY A 1 107 ? -24.539 0.225 4.466 1.00 85.88 107 GLY A O 1
ATOM 812 N N . ARG A 1 108 ? -22.333 -0.151 4.554 1.00 85.81 108 ARG A N 1
ATOM 813 C CA . ARG A 1 108 ? -21.975 1.218 4.944 1.00 85.81 108 ARG A CA 1
ATOM 814 C C . ARG A 1 108 ? -21.950 2.131 3.726 1.00 85.81 108 ARG A C 1
ATOM 816 O O . ARG A 1 108 ? -21.488 1.766 2.647 1.00 85.81 108 ARG A O 1
ATOM 823 N N . ARG A 1 109 ? -22.408 3.369 3.918 1.00 80.56 109 ARG A N 1
ATOM 824 C CA . ARG A 1 109 ? -22.329 4.398 2.878 1.00 80.56 109 ARG A CA 1
ATOM 825 C C . ARG A 1 109 ? -20.872 4.791 2.652 1.00 80.56 109 ARG A C 1
ATOM 827 O O . ARG A 1 109 ? -20.194 5.235 3.575 1.00 80.56 109 ARG A O 1
ATOM 834 N N . VAL A 1 110 ? -20.421 4.660 1.411 1.00 77.69 110 VAL A N 1
ATOM 835 C CA . VAL A 1 110 ? -19.111 5.136 0.969 1.00 77.69 110 VAL A CA 1
ATOM 836 C C . VAL A 1 110 ? -19.193 6.641 0.687 1.00 77.69 110 VAL A C 1
ATOM 838 O O . VAL A 1 110 ? -20.065 7.065 -0.076 1.00 77.69 110 VAL A O 1
ATOM 841 N N . PRO A 1 111 ? -18.292 7.467 1.250 1.00 81.00 111 PRO A N 1
ATOM 842 C CA . PRO A 1 111 ? -18.216 8.877 0.895 1.00 81.00 111 PRO A CA 1
ATOM 843 C C . PRO A 1 111 ? -17.890 9.054 -0.592 1.00 81.00 111 PRO A C 1
ATOM 845 O O . PRO A 1 111 ? -16.908 8.503 -1.083 1.00 81.00 111 PRO A O 1
ATOM 848 N N . HIS A 1 112 ? -18.657 9.886 -1.299 1.00 78.94 112 HIS A N 1
ATOM 849 C CA . HIS A 1 112 ? -18.465 10.107 -2.738 1.00 78.94 112 HIS A CA 1
ATOM 850 C C . HIS A 1 112 ? -17.043 10.577 -3.095 1.00 78.94 112 HIS A C 1
ATOM 852 O O . HIS A 1 112 ? -16.450 10.093 -4.058 1.00 78.94 112 HIS A O 1
ATOM 858 N N . ARG A 1 113 ? -16.457 11.454 -2.264 1.00 83.31 113 ARG A N 1
ATOM 859 C CA . ARG A 1 113 ? -15.075 11.931 -2.436 1.00 83.31 113 ARG A CA 1
ATOM 860 C C . ARG A 1 113 ? -14.048 10.797 -2.423 1.00 83.31 113 ARG A C 1
ATOM 862 O O . ARG A 1 113 ? -13.047 10.888 -3.118 1.00 83.31 113 ARG A O 1
ATOM 869 N N . LEU A 1 114 ? -14.296 9.726 -1.666 1.00 82.94 114 LEU A N 1
ATOM 870 C CA . LEU A 1 114 ? -13.379 8.589 -1.596 1.00 82.94 114 LEU A CA 1
ATOM 871 C C . LEU A 1 114 ? -13.366 7.807 -2.917 1.00 82.94 114 LEU A C 1
ATOM 873 O O . LEU A 1 114 ? -12.299 7.425 -3.384 1.00 82.94 114 LEU A O 1
ATOM 877 N N . GLY A 1 115 ? -14.532 7.648 -3.554 1.00 82.25 115 GLY A N 1
ATOM 878 C CA . GLY A 1 115 ? -14.636 7.065 -4.895 1.00 82.25 115 GLY A CA 1
ATOM 879 C C . GLY A 1 115 ? -13.987 7.933 -5.979 1.00 82.25 115 GLY A C 1
ATOM 880 O O . GLY A 1 115 ? -13.331 7.403 -6.869 1.00 82.25 115 GLY A O 1
ATOM 881 N N . GLN A 1 116 ? -14.104 9.264 -5.876 1.00 82.75 116 GLN A N 1
ATOM 882 C CA . GLN A 1 116 ? -13.413 10.200 -6.775 1.00 82.75 116 GLN A CA 1
ATOM 883 C C . GLN A 1 116 ? -11.892 10.081 -6.672 1.00 82.75 116 GLN A C 1
ATOM 885 O O . GLN A 1 116 ? -11.218 9.966 -7.691 1.00 82.75 116 GLN A O 1
ATOM 890 N N . VAL A 1 117 ? -11.355 10.070 -5.448 1.00 88.31 117 VAL A N 1
ATOM 891 C CA . VAL A 1 117 ? -9.912 9.911 -5.224 1.00 88.31 117 VAL A CA 1
ATOM 892 C C . VAL A 1 117 ? -9.429 8.553 -5.735 1.00 88.31 117 VAL A C 1
ATOM 894 O O . VAL A 1 117 ? -8.400 8.510 -6.398 1.00 88.31 117 VAL A O 1
ATOM 897 N N . ALA A 1 118 ? -10.189 7.473 -5.509 1.00 87.44 118 ALA A N 1
ATOM 898 C CA . ALA A 1 118 ? -9.855 6.146 -6.035 1.00 87.44 118 ALA A CA 1
ATOM 899 C C . ALA A 1 118 ? -9.743 6.156 -7.568 1.00 87.44 118 ALA A C 1
ATOM 901 O O . ALA A 1 118 ? -8.7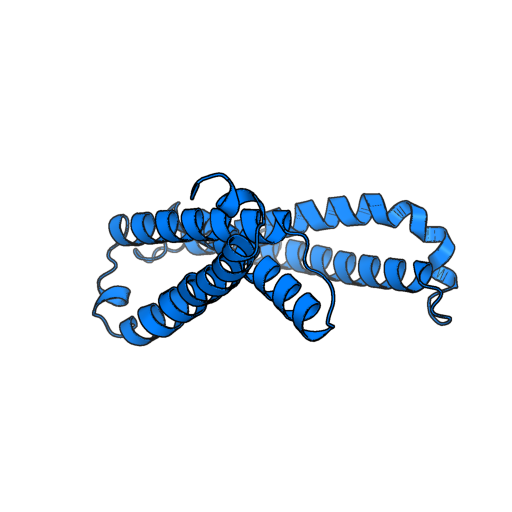45 5.709 -8.118 1.00 87.44 118 ALA A O 1
ATOM 902 N N . ALA A 1 119 ? -10.732 6.729 -8.260 1.00 85.12 119 ALA A N 1
ATOM 903 C CA . ALA A 1 119 ? -10.732 6.793 -9.720 1.00 85.12 119 ALA A CA 1
ATOM 904 C C . ALA A 1 119 ? -9.579 7.644 -10.280 1.00 85.12 119 ALA A C 1
ATOM 906 O O . ALA A 1 119 ? -8.992 7.295 -11.299 1.00 85.12 119 ALA A O 1
ATOM 907 N N . VAL A 1 120 ? -9.239 8.754 -9.617 1.00 89.38 120 VAL A N 1
ATOM 908 C CA . VAL A 1 120 ? -8.097 9.595 -10.008 1.00 89.38 120 VAL A CA 1
ATOM 909 C C . VAL A 1 120 ? -6.772 8.855 -9.809 1.00 89.38 120 VAL A C 1
ATOM 911 O O . VAL A 1 120 ? -5.904 8.926 -10.676 1.00 89.38 120 VAL A O 1
ATOM 914 N N . LEU A 1 121 ? -6.614 8.123 -8.704 1.00 92.44 121 LEU A N 1
ATOM 915 C CA . LEU A 1 121 ? -5.418 7.314 -8.452 1.00 92.44 121 LEU A CA 1
ATOM 916 C C . LEU A 1 121 ? -5.239 6.202 -9.486 1.00 92.44 121 LEU A C 1
ATOM 918 O O . LEU A 1 121 ? -4.126 6.023 -9.967 1.00 92.44 121 LEU A O 1
ATOM 922 N N . GLU A 1 122 ? -6.321 5.535 -9.888 1.00 91.44 122 GLU A N 1
ATOM 923 C CA . GLU A 1 122 ? -6.302 4.533 -10.963 1.00 91.44 122 GLU A CA 1
ATOM 924 C C . GLU A 1 122 ? -5.824 5.114 -12.298 1.00 91.44 122 GLU A C 1
ATOM 926 O O . GLU A 1 122 ? -5.034 4.497 -13.006 1.00 91.44 122 GLU A O 1
ATOM 931 N N . ILE A 1 123 ? -6.233 6.343 -12.632 1.00 92.25 123 ILE A N 1
ATOM 932 C CA . ILE A 1 123 ? -5.728 7.027 -13.832 1.00 92.25 123 ILE A CA 1
ATOM 933 C C . ILE A 1 123 ? -4.214 7.241 -13.723 1.00 92.25 123 ILE A C 1
ATOM 935 O O . ILE A 1 123 ? -3.486 6.978 -14.680 1.00 92.25 123 ILE A O 1
ATOM 939 N N . TYR A 1 124 ? -3.715 7.687 -12.567 1.00 95.06 124 TYR A N 1
ATOM 940 C CA . TYR A 1 124 ? -2.272 7.836 -12.361 1.00 95.06 124 TYR A CA 1
ATOM 941 C C . TYR A 1 124 ? -1.531 6.496 -12.417 1.00 95.06 124 TYR A C 1
ATOM 943 O O . TYR A 1 124 ? -0.436 6.446 -12.976 1.00 95.06 124 TYR A O 1
ATOM 951 N N . GLU A 1 125 ? -2.115 5.417 -11.894 1.00 95.31 125 GLU A N 1
ATOM 952 C CA . GLU A 1 125 ? -1.548 4.067 -11.970 1.00 95.31 125 GLU A CA 1
ATOM 953 C C . GLU A 1 125 ? -1.470 3.574 -13.417 1.00 95.31 125 GLU A C 1
ATOM 955 O O . GLU A 1 125 ? -0.410 3.119 -13.844 1.00 95.31 125 GLU A O 1
ATOM 960 N N . MET A 1 126 ? -2.525 3.765 -14.216 1.00 95.00 126 MET A N 1
ATOM 961 C CA . MET A 1 126 ? -2.517 3.465 -15.653 1.00 95.00 126 MET A CA 1
ATOM 962 C C . MET A 1 126 ? -1.427 4.246 -16.393 1.00 95.00 126 MET A C 1
ATOM 964 O O . MET A 1 126 ? -0.681 3.668 -17.184 1.00 95.00 126 MET A O 1
ATOM 968 N N . LEU A 1 127 ? -1.303 5.551 -16.132 1.00 96.56 127 LEU A N 1
ATOM 969 C CA . LEU A 1 127 ? -0.273 6.390 -16.752 1.00 96.56 127 LEU A CA 1
ATOM 970 C C . LEU A 1 127 ? 1.136 5.935 -16.361 1.00 96.56 127 LEU A C 1
ATOM 972 O O . LEU A 1 127 ? 2.009 5.825 -17.223 1.00 96.56 127 LEU A O 1
ATOM 976 N N . ALA A 1 128 ? 1.355 5.632 -15.081 1.00 96.38 128 ALA A N 1
ATOM 977 C CA . ALA A 1 128 ? 2.624 5.108 -14.592 1.00 96.38 128 ALA A CA 1
ATOM 978 C C . ALA A 1 128 ? 2.936 3.727 -15.188 1.00 96.38 128 ALA A C 1
ATOM 980 O O . ALA A 1 128 ? 4.091 3.459 -15.517 1.00 96.38 128 ALA A O 1
ATOM 981 N N . LEU A 1 129 ? 1.925 2.874 -15.383 1.00 96.12 129 LEU A N 1
ATOM 982 C CA . LEU A 1 129 ? 2.086 1.545 -15.970 1.00 96.12 129 LEU A CA 1
ATOM 983 C C . LEU A 1 129 ? 2.468 1.650 -17.444 1.00 96.12 129 LEU A C 1
ATOM 985 O O . LEU A 1 129 ? 3.407 0.992 -17.879 1.00 96.12 129 LEU A O 1
ATOM 989 N N . ILE A 1 130 ? 1.806 2.525 -18.200 1.00 96.44 130 ILE A N 1
ATOM 990 C CA . ILE A 1 130 ? 2.160 2.801 -19.598 1.00 96.44 130 ILE A CA 1
ATOM 991 C C . ILE A 1 130 ? 3.591 3.342 -19.685 1.00 96.44 130 ILE A C 1
ATOM 993 O O . ILE A 1 130 ? 4.391 2.831 -20.467 1.00 96.44 130 ILE A O 1
ATOM 997 N N . ALA A 1 131 ? 3.941 4.329 -18.854 1.00 96.75 131 ALA A N 1
ATOM 998 C CA . ALA A 1 131 ? 5.295 4.874 -18.808 1.00 96.75 131 ALA A CA 1
ATOM 999 C C . ALA A 1 131 ? 6.332 3.790 -18.476 1.00 96.75 131 ALA A C 1
ATOM 1001 O O . ALA A 1 131 ? 7.389 3.736 -19.102 1.00 96.75 131 ALA A O 1
ATOM 1002 N N . PHE A 1 132 ? 6.019 2.897 -17.533 1.00 95.94 132 PHE A N 1
ATOM 1003 C CA . PHE A 1 132 ? 6.877 1.773 -17.169 1.00 95.94 132 PHE A CA 1
ATOM 1004 C C . PHE A 1 132 ? 7.106 0.836 -18.353 1.00 95.94 132 PHE A C 1
ATOM 1006 O O . PHE A 1 132 ? 8.256 0.538 -18.654 1.00 95.94 132 PHE A O 1
ATOM 1013 N N . LEU A 1 133 ? 6.048 0.430 -19.062 1.00 95.44 133 LEU A N 1
ATOM 1014 C CA . LEU A 1 133 ? 6.151 -0.472 -20.215 1.00 95.44 133 LEU A CA 1
ATOM 1015 C C . LEU A 1 133 ? 6.967 0.120 -21.371 1.00 95.44 133 LEU A C 1
ATOM 1017 O O . LEU A 1 133 ? 7.593 -0.634 -22.110 1.00 95.44 133 LEU A O 1
ATOM 1021 N N . ILE A 1 134 ? 6.962 1.446 -21.526 1.00 95.38 134 ILE A N 1
ATOM 1022 C CA . ILE A 1 134 ? 7.785 2.154 -22.519 1.00 95.38 134 ILE A CA 1
ATOM 1023 C C . ILE A 1 134 ? 9.249 2.231 -22.065 1.00 95.38 134 ILE A C 1
ATOM 1025 O O . ILE A 1 134 ? 10.158 2.150 -22.887 1.00 95.38 134 ILE A O 1
ATOM 1029 N N . ALA A 1 135 ? 9.486 2.400 -20.763 1.00 93.75 135 ALA A N 1
ATOM 1030 C CA . ALA A 1 135 ? 10.815 2.632 -20.203 1.00 93.75 135 ALA A CA 1
ATOM 1031 C C . ALA A 1 135 ? 11.678 1.366 -20.062 1.00 93.75 135 ALA A C 1
ATOM 1033 O O . ALA A 1 135 ? 12.881 1.482 -19.837 1.00 93.75 135 ALA A O 1
ATOM 1034 N N . VAL A 1 136 ? 11.086 0.173 -20.147 1.00 93.75 136 VAL A N 1
ATOM 1035 C CA . VAL A 1 136 ? 11.772 -1.108 -19.905 1.00 93.75 136 VAL A CA 1
ATOM 1036 C C . VAL A 1 136 ? 11.565 -2.073 -21.076 1.00 93.75 136 VAL A C 1
ATOM 1038 O O . VAL A 1 136 ? 10.590 -1.939 -21.816 1.00 93.75 136 VAL A O 1
ATOM 1041 N N . PRO A 1 137 ? 12.419 -3.100 -21.245 1.00 92.81 137 PRO A N 1
ATOM 1042 C CA . PRO A 1 137 ? 12.191 -4.160 -22.228 1.00 92.81 137 PRO A CA 1
ATOM 1043 C C . PRO A 1 137 ? 11.005 -5.055 -21.816 1.00 92.81 137 PRO A C 1
ATOM 1045 O O . PRO A 1 137 ? 11.159 -6.169 -21.312 1.00 92.81 137 PRO A O 1
ATOM 1048 N N . ALA A 1 138 ? 9.783 -4.569 -22.044 1.00 92.44 138 ALA A N 1
ATOM 1049 C CA . ALA A 1 138 ? 8.536 -5.169 -21.569 1.00 92.44 138 ALA A CA 1
ATOM 1050 C C . ALA A 1 138 ? 8.061 -6.396 -22.372 1.00 92.44 138 ALA A C 1
ATOM 1052 O O . ALA A 1 138 ? 6.986 -6.930 -22.098 1.00 92.44 138 ALA A O 1
ATOM 1053 N N . GLY A 1 139 ? 8.847 -6.887 -23.338 1.00 93.44 139 GLY A N 1
ATOM 1054 C CA . GLY A 1 139 ? 8.470 -8.024 -24.188 1.00 93.44 139 GLY A CA 1
ATOM 1055 C C . GLY A 1 139 ? 8.075 -9.269 -23.386 1.00 93.44 139 GLY A C 1
ATOM 1056 O O . GLY A 1 139 ? 7.084 -9.920 -23.706 1.00 93.44 139 GLY A O 1
ATOM 1057 N N . VAL A 1 140 ? 8.768 -9.539 -22.272 1.00 94.06 140 VAL A N 1
ATOM 1058 C CA . VAL A 1 140 ? 8.450 -10.659 -21.366 1.00 94.06 140 VAL A CA 1
ATOM 1059 C C . VAL A 1 140 ? 7.046 -10.561 -20.745 1.00 94.06 140 VAL A C 1
ATOM 1061 O O . VAL A 1 140 ? 6.429 -11.594 -20.480 1.00 94.06 140 VAL A O 1
ATOM 1064 N N . LEU A 1 141 ? 6.542 -9.335 -20.543 1.00 94.69 141 LEU A N 1
ATOM 1065 C CA . LEU A 1 141 ? 5.231 -9.033 -19.962 1.00 94.69 141 LEU A CA 1
ATOM 1066 C C . LEU A 1 141 ? 4.132 -8.919 -21.019 1.00 94.69 141 LEU A C 1
ATOM 1068 O O . LEU A 1 141 ? 3.010 -9.324 -20.764 1.00 94.69 141 LEU A O 1
ATOM 1072 N N . ILE A 1 142 ? 4.418 -8.360 -22.193 1.00 95.75 142 ILE A N 1
ATOM 1073 C CA . ILE A 1 142 ? 3.373 -8.078 -23.188 1.00 95.75 142 ILE A CA 1
ATOM 1074 C C . ILE A 1 142 ? 3.031 -9.332 -23.996 1.00 95.75 142 ILE A C 1
ATOM 1076 O O . ILE A 1 142 ? 1.853 -9.649 -24.162 1.00 95.75 142 ILE A O 1
ATOM 1080 N N . SER A 1 143 ? 4.050 -10.049 -24.477 1.00 95.50 143 SER A N 1
ATOM 1081 C CA . SER A 1 143 ? 3.907 -11.210 -25.371 1.00 95.50 143 SER A CA 1
ATOM 1082 C C . SER A 1 143 ? 4.720 -12.434 -24.940 1.00 95.50 143 SER A C 1
ATOM 1084 O O . SER A 1 143 ? 4.611 -13.496 -25.546 1.00 95.50 143 SER A O 1
ATOM 1086 N N . GLY A 1 144 ? 5.538 -12.305 -23.897 1.00 94.38 144 GLY A N 1
ATOM 1087 C CA . GLY A 1 144 ? 6.383 -13.378 -23.395 1.00 94.38 144 GLY A CA 1
ATOM 1088 C C . GLY A 1 144 ? 5.683 -14.338 -22.425 1.00 94.38 144 GLY A C 1
ATOM 1089 O O . GLY A 1 144 ? 4.458 -14.319 -22.274 1.00 94.38 144 GLY A O 1
ATOM 1090 N N . PRO A 1 145 ? 6.467 -15.172 -21.714 1.00 96.19 145 PRO A N 1
ATOM 1091 C CA . PRO A 1 145 ? 5.947 -16.210 -20.818 1.00 96.19 145 PRO A CA 1
ATOM 1092 C C . PRO A 1 145 ? 5.094 -15.694 -19.652 1.00 96.19 145 PRO A C 1
ATOM 1094 O O . PRO A 1 145 ? 4.309 -16.451 -19.087 1.00 96.19 145 PRO A O 1
ATOM 1097 N N . LEU A 1 146 ? 5.244 -14.420 -19.274 1.00 95.44 146 LEU A N 1
ATOM 1098 C CA . LEU A 1 146 ? 4.496 -13.807 -18.172 1.00 95.44 146 LEU A CA 1
ATOM 1099 C C . LEU A 1 146 ? 3.255 -13.036 -18.643 1.00 95.44 146 LEU A C 1
ATOM 1101 O O . LEU A 1 146 ? 2.557 -12.456 -17.813 1.00 95.44 146 LEU A O 1
ATOM 1105 N N . SER A 1 147 ? 2.951 -13.053 -19.943 1.00 96.88 147 SER A N 1
ATOM 1106 C CA . SER A 1 147 ? 1.858 -12.271 -20.530 1.00 96.88 147 SER A CA 1
ATOM 1107 C C . SER A 1 147 ? 0.488 -12.580 -19.948 1.00 96.88 147 SER A C 1
ATOM 1109 O O . SER A 1 147 ? -0.267 -11.657 -19.649 1.00 96.88 147 SER A O 1
ATOM 1111 N N . LEU A 1 148 ? 0.189 -13.852 -19.684 1.00 96.75 148 LEU A N 1
ATOM 1112 C CA . LEU A 1 148 ? -1.064 -14.241 -19.040 1.00 96.75 148 LEU A CA 1
ATOM 1113 C C . LEU A 1 148 ? -1.241 -13.547 -17.679 1.00 96.75 148 LEU A C 1
ATOM 1115 O O . LEU A 1 148 ? -2.286 -12.960 -17.410 1.00 96.75 148 LEU A O 1
ATOM 1119 N N . TRP A 1 149 ? -0.206 -13.584 -16.837 1.00 96.31 149 TRP A N 1
ATOM 1120 C CA . TRP A 1 149 ? -0.231 -12.996 -15.496 1.00 96.31 149 TRP A CA 1
ATOM 1121 C C . TRP A 1 149 ? -0.222 -11.473 -15.529 1.00 96.31 149 TRP A C 1
ATOM 1123 O O . TRP A 1 149 ? -0.856 -10.835 -14.692 1.00 96.31 149 TRP A O 1
ATOM 1133 N N . PHE A 1 150 ? 0.458 -10.893 -16.513 1.00 95.81 150 PHE A N 1
ATOM 1134 C CA . PHE A 1 150 ? 0.453 -9.458 -16.728 1.00 95.81 150 PHE A CA 1
ATOM 1135 C C . PHE A 1 150 ? -0.947 -8.956 -17.111 1.00 95.81 150 PHE A C 1
ATOM 1137 O O . PHE A 1 150 ? -1.498 -8.090 -16.435 1.00 95.81 150 PHE A O 1
ATOM 1144 N N . TRP A 1 151 ? -1.568 -9.539 -18.136 1.00 96.75 151 TRP A N 1
ATOM 1145 C CA . TRP A 1 151 ? -2.867 -9.074 -18.624 1.00 96.75 151 TRP A CA 1
ATOM 1146 C C . TRP A 1 151 ? -4.020 -9.422 -17.684 1.00 96.75 151 TRP A C 1
ATOM 1148 O O . TRP A 1 151 ? -4.834 -8.554 -17.378 1.00 96.75 151 TRP A O 1
ATOM 1158 N N . LEU A 1 152 ? -4.103 -10.664 -17.198 1.00 96.12 152 LEU A N 1
ATOM 1159 C CA . LEU A 1 152 ? -5.186 -11.055 -16.290 1.00 96.12 152 LEU A CA 1
ATOM 1160 C C . LEU A 1 152 ? -4.969 -10.513 -14.877 1.00 96.12 152 LEU A C 1
ATOM 1162 O O . LEU A 1 152 ? -5.898 -9.991 -14.269 1.00 96.12 152 LEU A O 1
ATOM 1166 N N . GLY A 1 153 ? -3.754 -10.635 -14.348 1.00 93.56 153 GLY A N 1
ATOM 1167 C CA . GLY A 1 153 ? -3.438 -10.225 -12.983 1.00 93.56 153 GLY A CA 1
ATOM 1168 C C . GLY A 1 153 ? -3.279 -8.716 -12.865 1.00 93.56 153 GLY A C 1
ATOM 1169 O O . GLY A 1 153 ? -4.099 -8.059 -12.233 1.00 93.56 153 GLY A O 1
ATOM 1170 N N . ALA A 1 154 ? -2.229 -8.160 -13.470 1.00 91.75 154 ALA A N 1
ATOM 1171 C CA . ALA A 1 154 ? -1.894 -6.751 -13.274 1.00 91.75 154 ALA A CA 1
ATOM 1172 C C . ALA A 1 154 ? -2.908 -5.812 -13.944 1.00 91.75 154 ALA A C 1
ATOM 1174 O O . ALA A 1 154 ? -3.407 -4.896 -13.301 1.00 91.75 154 ALA A O 1
ATOM 1175 N N . VAL A 1 155 ? -3.256 -6.049 -15.212 1.00 93.88 155 VAL A N 1
ATOM 1176 C CA . VAL A 1 155 ? -4.127 -5.126 -15.958 1.00 93.88 155 VAL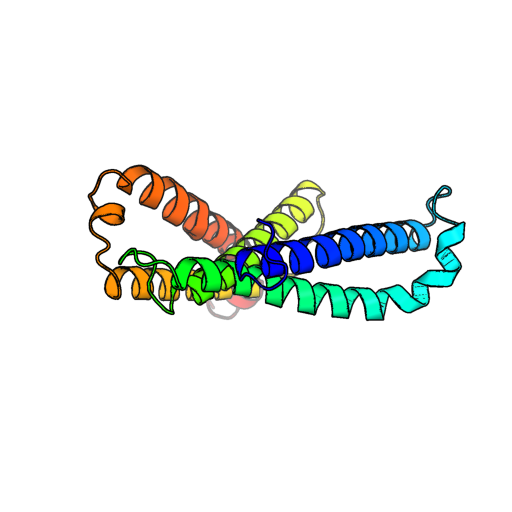 A CA 1
ATOM 1177 C C . VAL A 1 155 ? -5.601 -5.336 -15.611 1.00 93.88 155 VAL A C 1
ATOM 1179 O O . VAL A 1 155 ? -6.264 -4.405 -15.163 1.00 93.88 155 VAL A O 1
ATOM 1182 N N . LEU A 1 156 ? -6.144 -6.540 -15.806 1.00 93.31 156 LEU A N 1
ATOM 1183 C CA . LEU A 1 156 ? -7.579 -6.773 -15.630 1.00 93.31 156 LEU A CA 1
ATOM 1184 C C . LEU A 1 156 ? -7.998 -6.705 -14.156 1.00 93.31 156 LEU A C 1
ATOM 1186 O O . LEU A 1 156 ? -8.910 -5.951 -13.819 1.00 93.31 156 LEU A O 1
ATOM 1190 N N . ILE A 1 157 ? -7.34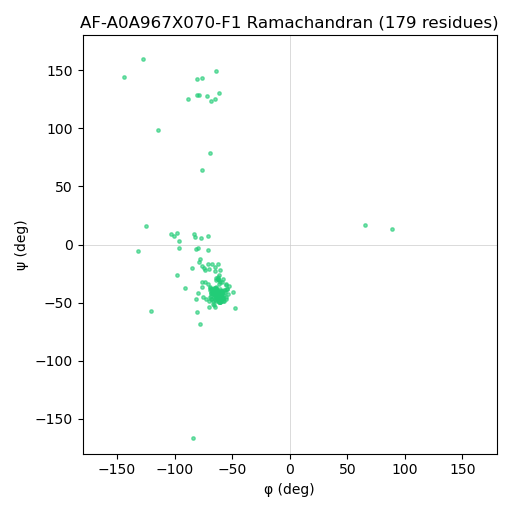8 -7.483 -13.286 1.00 91.06 157 ILE A N 1
ATOM 1191 C CA . ILE A 1 157 ? -7.696 -7.540 -11.858 1.00 91.06 157 ILE A CA 1
ATOM 1192 C C . ILE 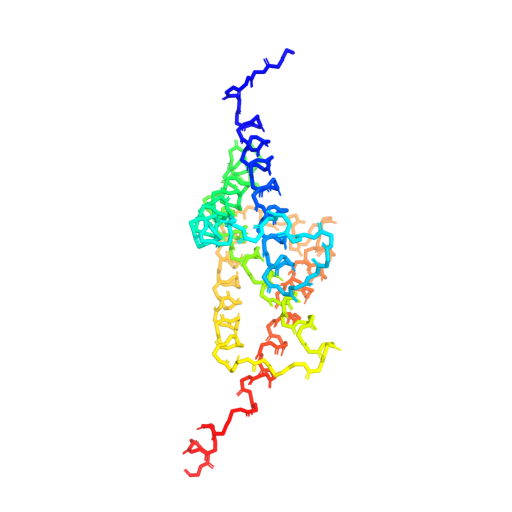A 1 157 ? -7.113 -6.349 -11.093 1.00 91.06 157 ILE A C 1
ATOM 1194 O O . ILE A 1 157 ? -7.803 -5.796 -10.243 1.00 91.06 157 ILE A O 1
ATOM 1198 N N . GLY A 1 158 ? -5.868 -5.963 -11.371 1.00 87.69 158 GLY A N 1
ATOM 1199 C CA . GLY A 1 158 ? -5.164 -4.926 -10.615 1.00 87.69 158 GLY A CA 1
ATOM 1200 C C . GLY A 1 158 ? -5.597 -3.500 -10.938 1.00 87.69 158 GLY A C 1
ATOM 1201 O O . GLY A 1 158 ? -5.605 -2.676 -10.037 1.00 87.69 158 GLY A O 1
ATOM 1202 N N . VAL A 1 159 ? -5.998 -3.222 -12.183 1.00 89.88 159 VAL A N 1
ATOM 1203 C CA . VAL A 1 159 ? -6.263 -1.851 -12.653 1.00 89.88 159 VAL A CA 1
ATOM 1204 C C . VAL A 1 159 ? -7.708 -1.689 -13.142 1.00 89.88 159 VAL A C 1
ATOM 1206 O O . VAL A 1 159 ? -8.485 -0.888 -12.624 1.00 89.88 159 VAL A O 1
ATOM 1209 N N . LEU A 1 160 ? -8.140 -2.490 -14.121 1.00 88.94 160 LEU A N 1
ATOM 1210 C CA . LEU A 1 160 ? -9.458 -2.304 -14.744 1.00 88.94 160 LEU A CA 1
ATOM 1211 C C . LEU A 1 160 ? -10.619 -2.600 -13.787 1.00 88.94 160 LEU A C 1
ATOM 1213 O O . LEU A 1 160 ? -11.628 -1.888 -13.803 1.00 88.94 160 LEU A O 1
ATOM 1217 N N . PHE A 1 161 ? -10.499 -3.637 -12.957 1.00 85.50 161 PHE A N 1
ATOM 1218 C CA . PHE A 1 161 ? -11.548 -4.005 -12.009 1.00 85.50 161 PHE A CA 1
ATOM 1219 C C . PHE A 1 161 ? -11.760 -2.931 -10.919 1.00 85.50 161 PHE A C 1
ATOM 1221 O O . PHE A 1 161 ? -12.896 -2.456 -10.789 1.00 85.50 161 PHE A O 1
ATOM 1228 N N . PRO A 1 162 ? -10.726 -2.461 -10.189 1.00 82.00 162 PRO A N 1
ATOM 1229 C CA . PRO A 1 162 ? -10.868 -1.354 -9.241 1.00 82.00 162 PRO A CA 1
ATOM 1230 C C . PRO A 1 162 ? -11.348 -0.053 -9.895 1.00 82.00 162 PRO A C 1
ATOM 1232 O O . PRO A 1 162 ? -12.234 0.613 -9.346 1.00 82.00 162 PRO A O 1
ATOM 1235 N N . PHE A 1 163 ? -10.858 0.273 -11.096 1.00 82.69 163 PHE A N 1
ATOM 1236 C CA . PHE A 1 163 ? -11.332 1.431 -11.857 1.00 82.69 163 PHE A CA 1
ATOM 1237 C C . PHE A 1 163 ? -12.840 1.356 -12.145 1.00 82.69 163 PHE A C 1
ATOM 1239 O O . PHE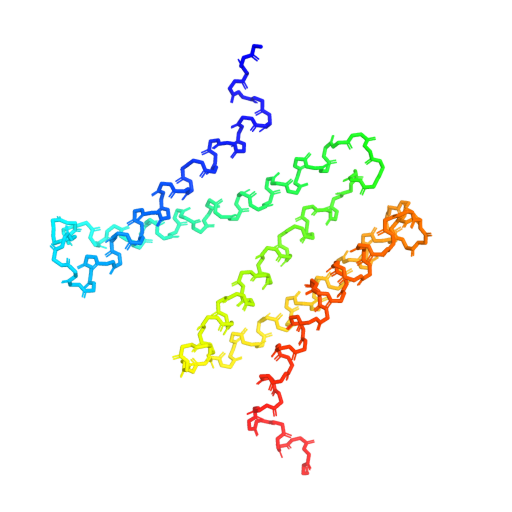 A 1 163 ? -13.569 2.328 -11.925 1.00 82.69 163 PHE A O 1
ATOM 1246 N N . GLY A 1 164 ? -13.343 0.187 -12.558 1.00 77.69 164 GLY A N 1
ATOM 1247 C CA . GLY A 1 164 ? -14.774 -0.047 -12.766 1.00 77.69 164 GLY A CA 1
ATOM 1248 C C . GLY A 1 164 ? -15.607 0.183 -11.499 1.00 77.69 164 GLY A C 1
ATOM 1249 O O . GLY A 1 164 ? -16.651 0.845 -11.547 1.00 77.69 164 GLY A O 1
ATOM 1250 N N . LEU A 1 165 ? -15.126 -0.288 -10.342 1.00 74.12 165 LEU A N 1
ATOM 1251 C CA . LEU A 1 165 ? -15.775 -0.048 -9.045 1.00 74.12 165 LEU A CA 1
ATOM 1252 C C . LEU A 1 165 ? -15.808 1.449 -8.692 1.00 74.12 165 LEU A C 1
ATOM 1254 O O . LEU A 1 165 ? -16.850 1.967 -8.271 1.00 74.12 165 LEU A O 1
ATOM 1258 N N . GLY A 1 166 ? -14.710 2.170 -8.929 1.00 69.19 166 GLY A N 1
ATOM 1259 C CA . GLY A 1 166 ? -14.639 3.623 -8.753 1.00 69.19 166 GLY A CA 1
ATOM 1260 C C . GLY A 1 166 ? -15.623 4.376 -9.657 1.00 69.19 166 GLY A C 1
ATOM 1261 O O . GLY A 1 166 ? -16.356 5.255 -9.195 1.00 69.19 166 GLY A O 1
ATOM 1262 N N . PHE A 1 167 ? -15.726 3.982 -10.928 1.00 66.69 167 PHE A N 1
ATOM 1263 C CA . PHE A 1 167 ? -16.568 4.652 -11.922 1.00 66.69 167 PHE A CA 1
ATOM 1264 C C . PHE A 1 167 ? -18.073 4.514 -11.649 1.00 66.69 167 PHE A C 1
ATOM 1266 O O . PHE A 1 167 ? -18.832 5.478 -11.791 1.00 66.69 167 PHE A O 1
ATOM 1273 N N . THR A 1 168 ? -18.536 3.350 -11.183 1.00 65.81 168 THR A N 1
ATOM 1274 C CA . THR A 1 168 ? -19.953 3.187 -10.790 1.00 65.81 168 THR A CA 1
ATOM 1275 C C . THR A 1 168 ? -20.353 4.109 -9.633 1.00 65.81 168 THR A C 1
ATOM 1277 O O . THR A 1 168 ? -21.495 4.574 -9.574 1.00 65.81 168 THR A O 1
ATOM 1280 N N . THR A 1 169 ? -19.401 4.444 -8.758 1.00 61.97 169 THR A N 1
ATOM 1281 C CA . THR A 1 169 ? -19.590 5.400 -7.658 1.00 61.97 169 THR A CA 1
ATOM 1282 C C . THR A 1 169 ? -19.644 6.848 -8.162 1.00 61.97 169 THR A C 1
ATOM 1284 O O . THR A 1 169 ? -20.389 7.661 -7.609 1.00 61.97 169 THR A O 1
ATOM 1287 N N . LEU A 1 170 ? -18.921 7.171 -9.243 1.00 58.25 170 LEU A N 1
ATOM 1288 C CA . LEU A 1 170 ? -18.978 8.474 -9.921 1.00 58.25 170 LEU A CA 1
ATOM 1289 C C . LEU A 1 170 ? -20.320 8.706 -10.627 1.00 58.25 170 LEU A C 1
ATOM 1291 O O . LEU A 1 170 ? -20.891 9.790 -10.529 1.00 58.25 170 LEU A O 1
ATOM 1295 N N . ARG A 1 171 ? -20.860 7.678 -11.292 1.00 56.97 171 ARG A N 1
ATOM 1296 C CA . ARG A 1 171 ? -22.098 7.783 -12.088 1.00 56.97 171 ARG A CA 1
ATOM 1297 C C . ARG A 1 171 ? -23.366 7.980 -11.248 1.00 56.97 171 ARG A C 1
ATOM 1299 O O . ARG A 1 171 ? -24.354 8.493 -11.753 1.00 56.97 171 ARG A O 1
ATOM 1306 N N . ARG A 1 172 ? -23.344 7.614 -9.963 1.00 57.88 172 ARG A N 1
ATOM 1307 C CA . ARG A 1 172 ? -24.448 7.857 -9.012 1.00 57.88 172 ARG A CA 1
ATOM 1308 C C . ARG A 1 172 ? -24.433 9.271 -8.404 1.00 57.88 172 ARG A C 1
ATOM 1310 O O . ARG A 1 172 ? -25.173 9.529 -7.458 1.00 57.88 172 ARG A O 1
ATOM 1317 N N . SER A 1 173 ? -23.589 10.175 -8.909 1.00 47.97 173 SER A N 1
ATOM 1318 C CA . SER A 1 173 ? -23.515 11.564 -8.447 1.00 47.97 173 SER A CA 1
ATOM 1319 C C . SER A 1 173 ? -24.655 12.413 -9.037 1.00 47.97 173 SER A C 1
ATOM 1321 O O . SER A 1 173 ? -24.805 12.436 -10.260 1.00 47.97 173 SER A O 1
ATOM 1323 N N . PRO A 1 174 ? -25.425 13.164 -8.224 1.00 52.62 174 PRO A N 1
ATOM 1324 C CA . PRO A 1 174 ? -26.479 14.064 -8.710 1.00 52.62 174 PRO A CA 1
ATOM 1325 C C . PRO A 1 174 ? -25.954 15.198 -9.605 1.00 52.62 174 PRO A C 1
ATOM 1327 O O . PRO A 1 174 ? -26.720 15.831 -10.322 1.00 52.62 174 PRO A O 1
ATOM 1330 N N . THR A 1 175 ? -24.648 15.473 -9.579 1.00 51.53 175 THR A N 1
ATOM 1331 C CA . THR A 1 175 ? -24.034 16.618 -10.263 1.00 51.53 175 THR A CA 1
ATOM 1332 C C . THR A 1 175 ? -23.945 16.456 -11.784 1.00 51.53 175 THR A C 1
ATOM 1334 O O . THR A 1 175 ? -23.882 17.454 -12.493 1.00 51.53 175 THR A O 1
ATOM 1337 N N . LEU A 1 176 ? -23.986 15.225 -12.312 1.00 48.88 176 LEU A N 1
ATOM 1338 C CA . LEU A 1 176 ? -23.982 14.978 -13.765 1.00 48.88 176 LEU A CA 1
ATOM 1339 C C . LEU A 1 176 ? -25.352 15.208 -14.428 1.00 48.88 176 LEU A C 1
ATOM 1341 O O . LEU A 1 176 ? -25.418 15.335 -15.650 1.00 48.88 176 LEU A O 1
ATOM 1345 N N . HIS A 1 177 ? -26.431 15.338 -13.647 1.00 45.59 177 HIS A N 1
ATOM 1346 C CA . HIS A 1 177 ? -27.738 15.742 -14.178 1.00 45.59 177 HIS A CA 1
ATOM 1347 C C . HIS A 1 177 ? -27.792 17.219 -14.596 1.00 45.59 177 HIS A C 1
ATOM 1349 O O . HIS A 1 177 ? -28.679 17.591 -15.352 1.00 45.59 177 HIS A O 1
ATOM 1355 N N . ILE A 1 178 ? -26.840 18.052 -14.155 1.00 50.38 178 ILE A N 1
ATOM 1356 C CA . ILE A 1 178 ? -26.786 19.482 -14.509 1.00 50.38 178 ILE A CA 1
ATOM 1357 C C . ILE A 1 178 ? -26.060 19.706 -15.850 1.00 50.38 178 ILE A C 1
ATOM 1359 O O . ILE A 1 178 ? -26.267 20.721 -16.496 1.00 50.38 178 ILE A O 1
ATOM 1363 N N . LEU A 1 179 ? -25.238 18.750 -16.300 1.00 46.94 179 LEU A N 1
ATOM 1364 C CA . LEU A 1 179 ? -24.491 18.837 -17.568 1.00 46.94 179 LEU A CA 1
ATOM 1365 C C . LEU A 1 179 ? -25.146 18.044 -18.714 1.00 46.94 179 LEU A C 1
ATOM 1367 O O . LEU A 1 179 ? -24.547 17.881 -19.773 1.00 46.94 179 LEU A O 1
ATOM 1371 N N . THR A 1 180 ? -26.349 17.512 -18.486 1.00 49.03 180 THR A N 1
ATOM 1372 C CA . THR A 1 180 ? -27.137 16.749 -19.471 1.00 49.03 180 THR A CA 1
ATOM 1373 C C . THR A 1 180 ? -28.542 17.328 -19.687 1.00 49.03 180 THR A C 1
ATOM 1375 O O . THR A 1 180 ? -29.394 16.653 -20.262 1.00 49.03 180 THR A O 1
ATOM 1378 N N . MET A 1 181 ? -28.767 18.577 -19.259 1.00 40.69 181 MET A N 1
ATOM 1379 C CA . MET A 1 181 ? -29.922 19.407 -19.624 1.00 40.69 181 MET A CA 1
ATOM 1380 C C . MET A 1 181 ? -29.468 20.622 -20.423 1.00 40.69 181 MET A C 1
ATOM 1382 O O . MET A 1 181 ? -28.406 21.180 -20.068 1.00 40.69 181 MET A O 1
#

Radius of gyration: 20.26 Å; Cα contacts (8 Å, |Δi|>4): 162; chains: 1; bounding box: 56×36×56 Å

Solvent-accessible surface area (backbone atoms only — not comparable to full-atom values): 9785 Å² total; per-residue (Å²): 133,93,55,78,84,38,72,74,40,48,54,51,54,49,49,52,55,35,51,53,46,51,53,49,48,52,49,36,53,41,16,71,73,62,42,78,91,32,51,83,45,46,85,53,43,82,50,46,64,60,51,51,52,52,40,50,55,40,48,56,49,50,41,36,46,54,17,46,58,47,26,74,39,93,48,68,79,38,50,40,83,51,42,23,54,44,38,40,42,49,53,52,45,52,53,49,48,51,53,51,50,53,34,52,77,72,70,43,86,75,60,65,68,58,30,51,52,46,36,54,46,44,52,53,38,52,52,44,49,52,51,40,51,71,76,29,80,38,56,49,43,71,76,33,95,43,18,66,55,36,48,53,45,52,43,43,56,63,43,52,46,51,36,51,59,19,48,60,53,56,70,72,43,78,71,61,63,68,78,73,107

Foldseek 3Di:
DDDCPPLVNVLVVLVVVLVVLVVLLVLLVCCVVPPPVSVVCVVVNVCSVVSVVVNVVSVLCNQLSVLVVQLPDPDQLSVDPLSSVLSNLLVVLVVLLVVVVVCVVVVHDDDLVSLVVSLVSLVVNVVSVVVSCVRGVCCCCCPNPNVVCNCVPCPVVRRVVSNVVSVVSVVPDPVVVVVVD

Secondary structure (DSSP, 8-state):
---TTSHHHHHHHHHHHHHHHHHHHHHHHHHHTT-GGGGGGGGGGGGHHHHHHHHHHHHHHHHHHHHHHHHTSS-TTT-STHHHHHHHHHHHHHHHHHHHHHHHHTTPPPPHHHHHHHHHHHHHHHHHHHHHHHHTTTHHHHTSTTHHIIIIIIIIIIIIHHHHHHHHHHHT-GGGGSS--

pLDDT: mean 87.52, std 11.75, range [40.69, 96.88]

Sequence (181 aa):
RFVPASPMSLGTWILIVWAISAVALIALWLAESGVPVFKLLRGLVPVKRVLAWILFLLSALLITYTGVLLSTTSRELWSTVLLPVLFVLSAISTGMAATLLVATLLGRRVPHRLGQVAAVLEIYEMLALIAFLIAVPAGVLISGPLSLWFWLGAVLIGVLFPFGLGFTTLRRSPTLHILTM